Protein AF-0000000082069971 (afdb_homodimer)

Secondary structure (DSSP, 8-state):
-HHHHT---SS---------TTS---------TT-SPPPPTTS-----------TT--S---S-S-TT---SSTT-GGGTTSHHHHHHHHHHHHHHHHHHHHHHHHTTTS-TTS----S--GGGGEESSS-S-TT------TT-EEEEEEEEE-SS-EEEEEEEEE-/-HHHHT---SS---------TTS---------TT-SPPPPTTS-----------TT--S---S-S-TT---SSTT-GGGTTSHHHHHHHHHHHHHHHHHHHHHHHHTTTS-TTS----S--GGGGEESSS-S-TT------TT-EEEEEEEEE-SS-EEEEEEEEE-

InterPro domains:
  IPR038765 Papain-like cysteine peptidase superfamily [SSF54001] (2-156)
  IPR053033 Androglobin-like [PTHR46298] (1-153)

Structure (mmCIF, N/CA/C/O backbone):
data_AF-0000000082069971-mo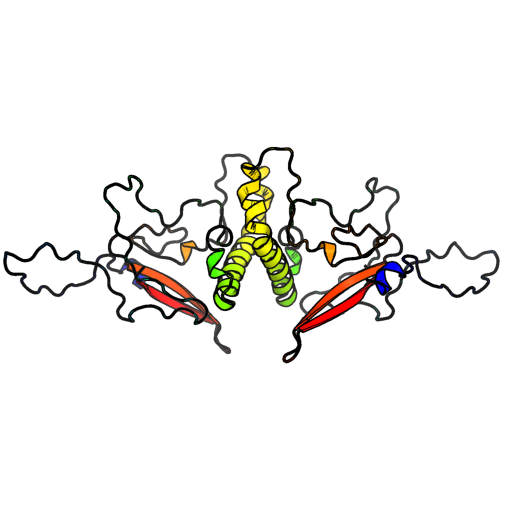del_v1
#
loop_
_entity.id
_entity.type
_entity.pdbx_description
1 polymer Androglobin
#
loop_
_atom_site.group_PDB
_atom_site.id
_atom_site.type_symbol
_atom_site.label_atom_id
_atom_site.label_alt_id
_atom_site.label_comp_id
_atom_site.label_asym_id
_atom_site.label_entity_id
_atom_site.label_seq_id
_atom_site.pdbx_PDB_ins_code
_atom_site.Cartn_x
_atom_site.Cartn_y
_atom_site.Cartn_z
_atom_site.occupancy
_atom_site.B_iso_or_equiv
_atom_site.auth_seq_id
_atom_site.auth_comp_id
_atom_site.auth_asym_id
_atom_site.auth_atom_id
_atom_site.pdbx_PDB_model_num
ATOM 1 N N . GLU A 1 1 ? 17.953 -21.297 -10.141 1 82.19 1 GLU A N 1
ATOM 2 C CA . GLU A 1 1 ? 17.766 -21.203 -11.586 1 82.19 1 GLU A CA 1
ATOM 3 C C . GLU A 1 1 ? 17.906 -22.562 -12.258 1 82.19 1 GLU A C 1
ATOM 5 O O . GLU A 1 1 ? 17.016 -23 -12.992 1 82.19 1 GLU A O 1
ATOM 10 N N . ALA A 1 2 ? 18.969 -23.281 -11.938 1 85.19 2 ALA A N 1
ATOM 11 C CA . ALA A 1 2 ? 19.188 -24.594 -12.562 1 85.19 2 ALA A CA 1
ATOM 12 C C . ALA A 1 2 ? 18.062 -25.547 -12.211 1 85.19 2 ALA A C 1
ATOM 14 O O . ALA A 1 2 ? 17.578 -26.312 -13.062 1 85.19 2 ALA A O 1
ATOM 15 N N . ASP A 1 3 ? 17.609 -25.5 -10.969 1 85.69 3 ASP A N 1
ATOM 16 C CA . ASP A 1 3 ? 16.547 -26.391 -10.516 1 85.69 3 ASP A CA 1
ATOM 17 C C . ASP A 1 3 ? 15.234 -26.094 -11.25 1 85.69 3 ASP A C 1
ATOM 19 O O . ASP A 1 3 ? 14.523 -27.031 -11.641 1 85.69 3 ASP A O 1
ATOM 23 N N . ILE A 1 4 ? 14.961 -24.844 -11.461 1 89.31 4 ILE A N 1
ATOM 24 C CA . ILE A 1 4 ? 13.734 -24.469 -12.148 1 89.31 4 ILE A CA 1
ATOM 25 C C . ILE A 1 4 ? 13.789 -24.922 -13.609 1 89.31 4 ILE A C 1
ATOM 27 O O . ILE A 1 4 ? 12.812 -25.453 -14.133 1 89.31 4 ILE A O 1
ATOM 31 N N . ASN A 1 5 ? 14.969 -24.719 -14.242 1 91.12 5 ASN A N 1
ATOM 32 C CA . ASN A 1 5 ? 15.109 -25.047 -15.656 1 91.12 5 ASN A CA 1
ATOM 33 C C . ASN A 1 5 ? 15.062 -26.547 -15.891 1 91.12 5 ASN A C 1
ATOM 35 O O . ASN A 1 5 ? 14.758 -27 -17 1 91.12 5 ASN A O 1
ATOM 39 N N . ALA A 1 6 ? 15.367 -27.281 -14.867 1 90.31 6 ALA A N 1
ATOM 40 C CA . ALA A 1 6 ? 15.344 -28.734 -14.961 1 90.31 6 ALA A CA 1
ATOM 41 C C . ALA A 1 6 ? 14.016 -29.297 -14.469 1 90.31 6 ALA A C 1
ATOM 43 O O . ALA A 1 6 ? 13.781 -30.516 -14.539 1 90.31 6 ALA A O 1
ATOM 44 N N . GLU A 1 7 ? 13.156 -28.469 -14.008 1 89.5 7 GLU A N 1
ATOM 45 C CA . GLU A 1 7 ? 11.898 -28.891 -13.391 1 89.5 7 GLU A CA 1
ATOM 46 C C . GLU A 1 7 ? 10.969 -29.531 -14.422 1 89.5 7 GLU A C 1
ATOM 48 O O . GLU A 1 7 ? 10.812 -29.016 -15.523 1 89.5 7 GLU A O 1
ATOM 53 N N . LYS A 1 8 ? 10.406 -30.703 -14.031 1 88.12 8 LYS A N 1
ATOM 54 C CA . LYS A 1 8 ? 9.336 -31.312 -14.812 1 88.12 8 LYS A CA 1
ATOM 55 C C . LYS A 1 8 ? 7.969 -30.797 -14.383 1 88.12 8 LYS A C 1
ATOM 57 O O . LYS A 1 8 ? 7.555 -30.984 -13.242 1 88.12 8 LYS A O 1
ATOM 62 N N . TRP A 1 9 ? 7.281 -30.109 -15.281 1 90.31 9 TRP A N 1
ATOM 63 C CA . TRP A 1 9 ? 6.094 -29.328 -14.938 1 90.31 9 TRP A CA 1
ATOM 64 C C . TRP A 1 9 ? 4.84 -30.188 -15 1 90.31 9 TRP A C 1
ATOM 66 O O . TRP A 1 9 ? 3.748 -29.734 -14.641 1 90.31 9 TRP A O 1
ATOM 76 N N . ASP A 1 10 ? 5 -31.375 -15.453 1 82.81 10 ASP A N 1
ATOM 77 C CA . ASP A 1 10 ? 3.881 -32.312 -15.5 1 82.81 10 ASP A CA 1
ATOM 78 C C . ASP A 1 10 ? 3.604 -32.906 -14.125 1 82.81 10 ASP A C 1
ATOM 80 O O . ASP A 1 10 ? 4.105 -32.406 -13.109 1 82.81 10 ASP A O 1
ATOM 84 N N . ALA A 1 11 ? 2.633 -33.812 -13.945 1 70.56 11 ALA A N 1
ATOM 85 C CA . ALA A 1 11 ? 2.217 -34.406 -12.68 1 70.56 11 ALA A CA 1
ATOM 86 C C . ALA A 1 11 ? 3.363 -35.188 -12.039 1 70.56 11 ALA A C 1
ATOM 88 O O . ALA A 1 11 ? 3.328 -35.469 -10.836 1 70.56 11 ALA A O 1
ATOM 89 N N . GLY A 1 12 ? 4.617 -35.062 -12.469 1 59.62 12 GLY A N 1
ATOM 90 C CA . GLY A 1 12 ? 5.703 -35.875 -11.938 1 59.62 12 GLY A CA 1
ATOM 91 C C . GLY A 1 12 ? 5.59 -37.312 -12.32 1 59.62 12 GLY A C 1
ATOM 92 O O . GLY A 1 12 ? 4.672 -37.719 -13.047 1 59.62 12 GLY A O 1
ATOM 93 N N . LYS A 1 13 ? 6.68 -38.156 -12.094 1 54.62 13 LYS A N 1
ATOM 94 C CA . LYS A 1 13 ? 6.828 -39.562 -12.422 1 54.62 13 LYS A CA 1
ATOM 95 C C . LYS A 1 13 ? 5.684 -40.375 -11.836 1 54.62 13 LYS A C 1
ATOM 97 O O . LYS A 1 13 ? 5.559 -40.5 -10.609 1 54.62 13 LYS A O 1
ATOM 102 N N . VAL A 1 14 ? 4.484 -40.25 -12.289 1 49.59 14 VAL A N 1
ATOM 103 C CA . VAL A 1 14 ? 3.697 -41.406 -11.891 1 49.59 14 VAL A CA 1
ATOM 104 C C . VAL A 1 14 ? 4.492 -42.688 -12.164 1 49.59 14 VAL A C 1
ATOM 106 O O . VAL A 1 14 ? 5.121 -42.812 -13.211 1 49.59 14 VAL A O 1
ATOM 109 N N . GLY A 1 15 ? 5.109 -43.188 -11.273 1 45.34 15 GLY A N 1
ATOM 110 C CA . GLY A 1 15 ? 5.695 -44.5 -11.523 1 45.34 15 GLY A CA 1
ATOM 111 C C . GLY A 1 15 ? 5 -45.281 -12.641 1 45.34 15 GLY A C 1
ATOM 112 O O . GLY A 1 15 ? 3.811 -45.062 -12.891 1 45.34 15 GLY A O 1
ATOM 113 N N . LYS A 1 16 ? 5.656 -45.719 -13.719 1 45.38 16 LYS A N 1
ATOM 114 C CA . LYS A 1 16 ? 5.277 -46.688 -14.742 1 45.38 16 LYS A CA 1
ATOM 115 C C . LYS A 1 16 ? 4.281 -47.688 -14.203 1 45.38 16 LYS A C 1
ATOM 117 O O . LYS A 1 16 ? 4.641 -48.844 -13.938 1 45.38 16 LYS A O 1
ATOM 122 N N . GLU A 1 17 ? 3.641 -47.594 -13.055 1 45.16 17 GLU A N 1
ATOM 123 C CA . GLU A 1 17 ? 2.83 -48.812 -12.992 1 45.16 17 GLU A CA 1
ATOM 124 C C . GLU A 1 17 ? 1.987 -48.969 -14.25 1 45.16 17 GLU A C 1
ATOM 126 O O . GLU A 1 17 ? 1.447 -48 -14.781 1 45.16 17 GLU A O 1
ATOM 131 N N . LYS A 1 18 ? 2.277 -50.031 -15.109 1 43.38 18 LYS A N 1
ATOM 132 C CA . LYS A 1 18 ? 1.546 -50.75 -16.156 1 43.38 18 LYS A CA 1
ATOM 133 C C . LYS A 1 18 ? 0.039 -50.656 -15.93 1 43.38 18 LYS A C 1
ATOM 135 O O . LYS A 1 18 ? -0.497 -51.25 -15.008 1 43.38 18 LYS A O 1
ATOM 140 N N . ASP A 1 19 ? -0.569 -49.594 -15.945 1 43.19 19 ASP A N 1
ATOM 141 C CA . ASP A 1 19 ? -2.027 -49.594 -16.031 1 43.19 19 ASP A CA 1
ATOM 142 C C . ASP A 1 19 ? -2.521 -50.625 -17.031 1 43.19 19 ASP A C 1
ATOM 144 O O . ASP A 1 19 ? -2.078 -50.656 -18.172 1 43.19 19 ASP A O 1
ATOM 148 N N . LYS A 1 20 ? -2.977 -51.75 -16.547 1 46.22 20 LYS A N 1
ATOM 149 C CA . LYS A 1 20 ? -3.951 -52.562 -17.266 1 46.22 20 LYS A CA 1
ATOM 150 C C . LYS A 1 20 ? -4.93 -51.688 -18.047 1 46.22 20 LYS A C 1
ATOM 152 O O . LYS A 1 20 ? -5.137 -50.531 -17.703 1 46.22 20 LYS A O 1
ATOM 157 N N . ALA A 1 21 ? -5.617 -52.156 -19.031 1 48.78 21 ALA A N 1
ATOM 158 C CA . ALA A 1 21 ? -6.562 -51.75 -20.062 1 48.78 21 ALA A CA 1
ATOM 159 C C . ALA A 1 21 ? -7.539 -50.719 -19.516 1 48.78 21 ALA A C 1
ATOM 161 O O . ALA A 1 21 ? -7.871 -49.75 -20.219 1 48.78 21 ALA A O 1
ATOM 162 N N . GLY A 1 22 ? -8.477 -51.031 -18.547 1 46.03 22 GLY A N 1
ATOM 163 C CA . GLY A 1 22 ? -9.828 -50.531 -18.375 1 46.03 22 GLY A CA 1
ATOM 164 C C . GLY A 1 22 ? -9.883 -49.219 -17.609 1 46.03 22 GLY A C 1
ATOM 165 O O . GLY A 1 22 ? -10.969 -48.781 -17.203 1 46.03 22 GLY A O 1
ATOM 166 N N . LYS A 1 23 ? -8.867 -48.875 -16.781 1 50.25 23 LYS A N 1
ATOM 167 C CA . LYS A 1 23 ? -9.172 -47.781 -15.852 1 50.25 23 LYS A CA 1
ATOM 168 C C . LYS A 1 23 ? -9.156 -46.438 -16.562 1 50.25 23 LYS A C 1
ATOM 170 O O . LYS A 1 23 ? -8.445 -46.281 -17.562 1 50.25 23 LYS A O 1
ATOM 175 N N . SER A 1 24 ? -10.25 -45.625 -16.375 1 51.66 24 SER A N 1
ATOM 176 C CA . SER A 1 24 ? -10.516 -44.281 -16.812 1 51.66 24 SER A CA 1
ATOM 177 C C . SER A 1 24 ? -9.273 -43.406 -16.734 1 51.66 24 SER A C 1
ATOM 179 O O . SER A 1 24 ? -8.422 -43.625 -15.852 1 51.66 24 SER A O 1
ATOM 181 N N . PRO A 1 25 ? -8.812 -42.781 -17.844 1 51.91 25 PRO A N 1
ATOM 182 C CA . PRO A 1 25 ? -7.652 -41.906 -17.844 1 51.91 25 PRO A CA 1
ATOM 183 C C . PRO A 1 25 ? -7.5 -41.125 -16.547 1 51.91 25 PRO A C 1
ATOM 185 O O . PRO A 1 25 ? -8.414 -40.406 -16.125 1 51.91 25 PRO A O 1
ATOM 188 N N . VAL A 1 26 ? -7.051 -41.656 -15.422 1 55 26 VAL A N 1
ATOM 189 C CA . VAL A 1 26 ? -6.793 -40.969 -14.164 1 55 26 VAL A CA 1
ATOM 190 C C . VAL A 1 26 ? -6.086 -39.625 -14.438 1 55 26 VAL A C 1
ATOM 192 O O . VAL A 1 26 ? -5.105 -39.594 -15.18 1 55 26 VAL A O 1
ATOM 195 N N . LEU A 1 27 ? -6.793 -38.5 -14.438 1 60.03 27 LEU A N 1
ATOM 196 C CA . LEU A 1 27 ? -6.238 -37.156 -14.562 1 60.03 27 LEU A CA 1
ATOM 197 C C . LEU A 1 27 ? -4.961 -37 -13.742 1 60.03 27 LEU A C 1
ATOM 199 O O . LEU A 1 27 ? -4.973 -37.219 -12.523 1 60.03 27 LEU A O 1
ATOM 203 N N . HIS A 1 28 ? -3.789 -37.125 -14.352 1 76.5 28 HIS A N 1
ATOM 204 C CA . HIS A 1 28 ? -2.473 -37 -13.734 1 76.5 28 HIS A CA 1
ATOM 205 C C . HIS A 1 28 ? -2.188 -35.562 -13.328 1 76.5 28 HIS A C 1
ATOM 207 O O . HIS A 1 28 ? -2.104 -34.688 -14.188 1 76.5 28 HIS A O 1
ATOM 213 N N . VAL A 1 29 ? -2.416 -35.25 -12.031 1 82.25 29 VAL A N 1
ATOM 214 C CA . VAL A 1 29 ? -2.18 -33.906 -11.539 1 82.25 29 VAL A CA 1
ATOM 215 C C . VAL A 1 29 ? -1.057 -33.938 -10.508 1 82.25 29 VAL A C 1
ATOM 217 O O . VAL A 1 29 ? -0.747 -34.969 -9.938 1 82.25 29 VAL A O 1
ATOM 220 N N . PHE A 1 30 ? -0.486 -32.812 -10.406 1 87.44 30 PHE A N 1
ATOM 221 C CA . PHE A 1 30 ? 0.562 -32.656 -9.406 1 87.44 30 PHE A CA 1
ATOM 222 C C . PHE A 1 30 ? -0.032 -32.594 -8 1 87.44 30 PHE A C 1
ATOM 224 O O . PHE A 1 30 ? -1.021 -31.891 -7.773 1 87.44 30 PHE A O 1
ATOM 231 N N . GLU A 1 31 ? 0.511 -33.406 -7.121 1 82.62 31 GLU A N 1
ATOM 232 C CA . GLU A 1 31 ? 0.171 -33.344 -5.703 1 82.62 31 GLU A CA 1
ATOM 233 C C . GLU A 1 31 ? 1.364 -32.906 -4.867 1 82.62 31 GLU A C 1
ATOM 235 O O . GLU A 1 31 ? 2.449 -33.469 -4.957 1 82.62 31 GLU A O 1
ATOM 240 N N . ASP A 1 32 ? 1.112 -31.844 -4.098 1 81.31 32 ASP A N 1
ATOM 241 C CA . ASP A 1 32 ? 2.182 -31.359 -3.225 1 81.31 32 ASP A CA 1
ATOM 242 C C . ASP A 1 32 ? 2.566 -32.438 -2.201 1 81.31 32 ASP A C 1
ATOM 244 O O . ASP A 1 32 ? 1.722 -32.906 -1.431 1 81.31 32 ASP A O 1
ATOM 248 N N . PRO A 1 33 ? 3.791 -32.812 -2.191 1 81.56 33 PRO A N 1
ATOM 249 C CA . PRO A 1 33 ? 4.223 -33.844 -1.251 1 81.56 33 PRO A CA 1
ATOM 250 C C . PRO A 1 33 ? 4.039 -33.438 0.208 1 81.56 33 PRO A C 1
ATOM 252 O O . PRO A 1 33 ? 3.885 -34.281 1.082 1 81.56 33 PRO A O 1
ATOM 255 N N . GLU A 1 34 ? 4.082 -32.125 0.492 1 81.31 34 GLU A N 1
ATOM 256 C CA . GLU A 1 34 ? 3.953 -31.641 1.861 1 81.31 34 GLU A CA 1
ATOM 257 C C . GLU A 1 34 ? 2.488 -31.5 2.266 1 81.31 34 GLU A C 1
ATOM 259 O O . GLU A 1 34 ? 2.18 -31.234 3.43 1 81.31 34 GLU A O 1
ATOM 264 N N . GLY A 1 35 ? 1.694 -31.859 1.387 1 79.62 35 GLY A N 1
ATOM 265 C CA . GLY A 1 35 ? 0.272 -31.781 1.684 1 79.62 35 GLY A CA 1
ATOM 266 C C . GLY A 1 35 ? -0.302 -30.391 1.505 1 79.62 35 GLY A C 1
ATOM 267 O O . GLY A 1 35 ? 0.286 -29.562 0.814 1 79.62 35 GLY A O 1
ATOM 268 N N . LYS A 1 36 ? -1.44 -30.172 2.094 1 77.69 36 LYS A N 1
ATOM 269 C CA . LYS A 1 36 ? -2.143 -28.906 1.975 1 77.69 36 LYS A CA 1
ATOM 270 C C . LYS A 1 36 ? -1.507 -27.828 2.863 1 77.69 36 LYS A C 1
ATOM 272 O O . LYS A 1 36 ? -1.018 -28.141 3.953 1 77.69 36 LYS A O 1
ATOM 277 N N . ILE A 1 37 ? -1.352 -26.688 2.32 1 77.25 37 ILE A N 1
ATOM 278 C CA . ILE A 1 37 ? -0.812 -25.562 3.076 1 77.25 37 ILE A CA 1
ATOM 279 C C . ILE A 1 37 ? -1.752 -25.203 4.227 1 77.25 37 ILE A C 1
ATOM 281 O O . ILE A 1 37 ? -2.975 -25.219 4.062 1 77.25 37 ILE A O 1
ATOM 285 N N . GLU A 1 38 ? -1.12 -25.031 5.375 1 82.31 38 GLU A N 1
ATOM 286 C CA . GLU A 1 38 ? -1.9 -24.594 6.527 1 82.31 38 GLU A CA 1
ATOM 287 C C . GLU A 1 38 ? -2.229 -23.109 6.438 1 82.31 38 GLU A C 1
ATOM 289 O O . GLU A 1 38 ? -1.345 -22.281 6.191 1 82.31 38 GLU A O 1
ATOM 294 N N . LEU A 1 39 ? -3.529 -22.812 6.5 1 86.25 39 LEU A N 1
ATOM 295 C CA . LEU A 1 39 ? -3.979 -21.422 6.48 1 86.25 39 LEU A CA 1
ATOM 296 C C . LEU A 1 39 ? -4.043 -20.844 7.895 1 86.25 39 LEU A C 1
ATOM 298 O O . LEU A 1 39 ? -4.145 -21.609 8.867 1 86.25 39 LEU A O 1
ATOM 302 N N . PRO A 1 40 ? -3.887 -19.547 7.945 1 88.19 40 PRO A N 1
ATOM 303 C CA . PRO A 1 40 ? -4.078 -18.953 9.266 1 88.19 40 PRO A CA 1
ATOM 304 C C . PRO A 1 40 ? -5.426 -19.328 9.891 1 88.19 40 PRO A C 1
ATOM 306 O O . PRO A 1 40 ? -6.414 -19.5 9.172 1 88.19 40 PRO A O 1
ATOM 309 N N . PRO A 1 41 ? -5.371 -19.469 11.234 1 88.56 41 PRO A N 1
ATOM 310 C CA . PRO A 1 41 ? -6.602 -19.875 11.922 1 88.56 41 PRO A CA 1
ATOM 311 C C . PRO A 1 41 ? -7.777 -18.953 11.609 1 88.56 41 PRO A C 1
ATOM 313 O O . PRO A 1 41 ? -8.938 -19.375 11.68 1 88.56 41 PRO A O 1
ATOM 316 N N . SER A 1 42 ? -7.57 -17.781 11.305 1 89.56 42 SER A N 1
ATOM 317 C CA . SER A 1 42 ? -8.617 -16.797 11.031 1 89.56 42 SER A CA 1
ATOM 318 C C . SER A 1 42 ? -9.297 -17.078 9.688 1 89.56 42 SER A C 1
ATOM 320 O O . SER A 1 42 ? -10.352 -16.516 9.391 1 89.56 42 SER A O 1
ATOM 322 N N . LEU A 1 43 ? -8.68 -17.969 9 1 90.75 43 LEU A N 1
ATOM 323 C CA . LEU A 1 43 ? -9.242 -18.312 7.699 1 90.75 43 LEU A CA 1
ATOM 324 C C . LEU A 1 43 ? -9.805 -19.719 7.707 1 90.75 43 LEU A C 1
ATOM 326 O O . LEU A 1 43 ? -9.055 -20.703 7.812 1 90.75 43 LEU A O 1
ATOM 330 N N . LYS A 1 44 ? -11.102 -19.828 7.648 1 88.62 44 LYS A N 1
ATOM 331 C CA . LYS A 1 44 ? -11.766 -21.125 7.652 1 88.62 44 LYS A CA 1
ATOM 332 C C . LYS A 1 44 ? -11.969 -21.641 6.23 1 88.62 44 LYS A C 1
ATOM 334 O O . LYS A 1 44 ? -12.57 -20.953 5.398 1 88.62 44 LYS A O 1
ATOM 339 N N . VAL A 1 45 ? -11.484 -22.797 6.035 1 86.75 45 VAL A N 1
ATOM 340 C CA . VAL A 1 45 ? -11.594 -23.406 4.715 1 86.75 45 VAL A CA 1
ATOM 341 C C . VAL A 1 45 ? -12.977 -24.031 4.543 1 86.75 45 VAL A C 1
ATOM 343 O O . VAL A 1 45 ? -13.406 -24.844 5.371 1 86.75 45 VAL A O 1
ATOM 346 N N . ASN A 1 46 ? -13.711 -23.5 3.562 1 88.5 46 ASN A N 1
ATOM 347 C CA . ASN A 1 46 ? -14.984 -24.125 3.225 1 88.5 46 ASN A CA 1
ATOM 348 C C . ASN A 1 46 ? -14.773 -25.438 2.471 1 88.5 46 ASN A C 1
ATOM 350 O O . ASN A 1 46 ? -15.336 -26.469 2.844 1 88.5 46 ASN A O 1
ATOM 354 N N . SER A 1 47 ? -13.938 -25.375 1.426 1 87.62 47 SER A N 1
ATOM 355 C CA . SER A 1 47 ? -13.633 -26.562 0.627 1 87.62 47 SER A CA 1
ATOM 356 C C . SER A 1 47 ? -12.312 -26.391 -0.127 1 87.62 47 SER A C 1
ATOM 358 O O . SER A 1 47 ? -11.867 -25.25 -0.358 1 87.62 47 SER A O 1
ATOM 360 N N . TRP A 1 48 ? -11.75 -27.484 -0.323 1 84 48 TRP A N 1
ATOM 361 C CA . TRP A 1 48 ? -10.586 -27.531 -1.202 1 84 48 TRP A CA 1
ATOM 362 C C . TRP A 1 48 ? -10.961 -28.078 -2.574 1 84 48 TRP A C 1
ATOM 364 O O . TRP A 1 48 ? -11.508 -29.188 -2.682 1 84 48 TRP A O 1
ATOM 374 N N . LYS A 1 49 ? -10.883 -27.203 -3.535 1 81.94 49 LYS A N 1
ATOM 375 C CA . LYS A 1 49 ? -11.227 -27.625 -4.895 1 81.94 49 LYS A CA 1
ATOM 376 C C . LYS A 1 49 ? -10.109 -27.266 -5.871 1 81.94 49 LYS A C 1
ATOM 378 O O . LYS A 1 49 ? -9.562 -26.172 -5.828 1 81.94 49 LYS A O 1
ATOM 383 N N . ARG A 1 50 ? -9.672 -28.266 -6.598 1 80.56 50 ARG A N 1
ATOM 384 C CA . ARG A 1 50 ? -8.695 -28.016 -7.66 1 80.56 50 ARG A CA 1
ATOM 385 C C . ARG A 1 50 ? -9.344 -27.281 -8.836 1 80.56 50 ARG A C 1
ATOM 387 O O . ARG A 1 50 ? -10.477 -27.594 -9.211 1 80.56 50 ARG A O 1
ATOM 394 N N . PHE A 1 51 ? -8.531 -26.281 -9.211 1 75.62 51 PHE A N 1
ATOM 395 C CA . PHE A 1 51 ? -9.039 -25.578 -10.383 1 75.62 51 PHE A CA 1
ATOM 396 C C . PHE A 1 51 ? -9.102 -26.5 -11.586 1 75.62 51 PHE A C 1
ATOM 398 O O . PHE A 1 51 ? -8.125 -27.188 -11.906 1 75.62 51 PHE A O 1
ATOM 405 N N . GLN A 1 52 ? -10.305 -26.844 -12.109 1 68.06 52 GLN A N 1
ATOM 406 C CA . GLN A 1 52 ? -10.484 -27.594 -13.336 1 68.06 52 GLN A CA 1
ATOM 407 C C . GLN A 1 52 ? -11.102 -26.734 -14.43 1 68.06 52 GLN A C 1
ATOM 409 O O . GLN A 1 52 ? -12.07 -26.016 -14.188 1 68.06 52 GLN A O 1
ATOM 414 N N . LEU A 1 53 ? -10.227 -26.547 -15.438 1 62.09 53 LEU A N 1
ATOM 415 C CA . LEU A 1 53 ? -10.758 -25.812 -16.578 1 62.09 53 LEU A CA 1
ATOM 416 C C . LEU A 1 53 ? -12.031 -26.469 -17.109 1 62.09 53 LEU A C 1
ATOM 418 O O . LEU A 1 53 ? -12.031 -27.656 -17.406 1 62.09 53 LEU A O 1
ATOM 422 N N . LYS A 1 54 ? -13.102 -25.891 -16.656 1 58.38 54 LYS A N 1
ATOM 423 C CA . LYS A 1 54 ? -14.305 -26.406 -17.312 1 58.38 54 LYS A CA 1
ATOM 424 C C . LYS A 1 54 ? -14.352 -26.016 -18.781 1 58.38 54 LYS A C 1
ATOM 426 O O . LYS A 1 54 ? -13.883 -24.938 -19.156 1 58.38 54 LYS A O 1
ATOM 431 N N . PRO A 1 55 ? -14.578 -27.031 -19.547 1 57.78 55 PRO A N 1
ATOM 432 C CA . PRO A 1 55 ? -14.664 -26.812 -20.984 1 57.78 55 PRO A CA 1
ATOM 433 C C . PRO A 1 55 ? -15.328 -25.484 -21.344 1 57.78 55 PRO A C 1
ATOM 435 O O . PRO A 1 55 ? -14.977 -24.859 -22.344 1 57.78 55 PRO A O 1
ATOM 438 N N . LEU A 1 56 ? -16.312 -25.188 -20.641 1 52.59 56 LEU A N 1
ATOM 439 C CA . LEU A 1 56 ? -17.094 -24.062 -21.125 1 52.59 56 LEU A CA 1
ATOM 440 C C . LEU A 1 56 ? -16.375 -22.75 -20.844 1 52.59 56 LEU A C 1
ATOM 442 O O . LEU A 1 56 ? -16.797 -21.688 -21.328 1 52.59 56 LEU A O 1
ATOM 446 N N . LEU A 1 57 ? -15.531 -22.75 -19.953 1 57.06 57 LEU A N 1
ATOM 447 C CA . LEU A 1 57 ? -14.906 -21.453 -19.672 1 57.06 57 LEU A CA 1
ATOM 448 C C . LEU A 1 57 ? -13.852 -21.125 -20.734 1 57.06 57 LEU A C 1
ATOM 450 O O . LEU A 1 57 ? -12.898 -21.891 -20.922 1 57.06 57 LEU A O 1
ATOM 454 N N . PHE A 1 58 ? -14.359 -20.562 -21.781 1 62.97 58 PHE A N 1
ATOM 455 C CA . PHE A 1 58 ? -13.719 -20.156 -23.031 1 62.97 58 PHE A CA 1
ATOM 456 C C . PHE A 1 58 ? -12.367 -19.5 -22.75 1 62.97 58 PHE A C 1
ATOM 458 O O . PHE A 1 58 ? -11.445 -19.609 -23.562 1 62.97 58 PHE A O 1
ATOM 465 N N . GLN A 1 59 ? -12.117 -18.875 -21.688 1 71.12 59 GLN A N 1
ATOM 466 C CA . GLN A 1 59 ? -10.812 -18.234 -21.625 1 71.12 59 GLN A CA 1
ATOM 467 C C . GLN A 1 59 ? -9.852 -19 -20.734 1 71.12 59 GLN A C 1
ATOM 469 O O . GLN A 1 59 ? -10.234 -19.453 -19.641 1 71.12 59 GLN A O 1
ATOM 474 N N . VAL A 1 60 ? -8.727 -19.375 -21.328 1 77.31 60 VAL A N 1
ATOM 475 C CA . VAL A 1 60 ? -7.656 -20.031 -20.578 1 77.31 60 VAL A CA 1
ATOM 476 C C . VAL A 1 60 ? -7.18 -19.125 -19.453 1 77.31 60 VAL A C 1
ATOM 478 O O . VAL A 1 60 ? -6.914 -17.953 -19.656 1 77.31 60 VAL A O 1
ATOM 481 N N . PRO A 1 61 ? -7.184 -19.641 -18.266 1 86.94 61 PRO A N 1
ATOM 482 C CA . PRO A 1 61 ? -6.695 -18.828 -17.141 1 86.94 61 PRO A CA 1
ATOM 483 C C . PRO A 1 61 ? -5.25 -18.375 -17.344 1 86.94 61 PRO A C 1
ATOM 485 O O . PRO A 1 61 ? -4.469 -19.047 -18.016 1 86.94 61 PRO A O 1
ATOM 488 N N . VAL A 1 62 ? -5.004 -17.172 -16.906 1 89.88 62 VAL A N 1
ATOM 489 C CA . VAL A 1 62 ? -3.648 -16.641 -16.953 1 89.88 62 VAL A CA 1
ATOM 490 C C . VAL A 1 62 ? -3.164 -16.344 -15.531 1 89.88 62 VAL A C 1
ATOM 492 O O . VAL A 1 62 ? -3.969 -16.078 -14.633 1 89.88 62 VAL A O 1
ATOM 495 N N . VAL A 1 63 ? -1.864 -16.438 -15.352 1 91.94 63 VAL A N 1
ATOM 496 C CA . VAL A 1 63 ? -1.275 -16.125 -14.055 1 91.94 63 VAL A CA 1
ATOM 497 C C . VAL A 1 63 ? -1.188 -14.617 -13.883 1 91.94 63 VAL A C 1
ATOM 499 O O . VAL A 1 63 ? -1.479 -14.094 -12.805 1 91.94 63 VAL A O 1
ATOM 502 N N . VAL A 1 64 ? -0.832 -13.953 -14.953 1 93.25 64 VAL A N 1
ATOM 503 C CA . VAL A 1 64 ? -0.735 -12.492 -14.961 1 93.25 64 VAL A CA 1
ATOM 504 C C . VAL A 1 64 ? -1.685 -11.922 -16.016 1 93.25 64 VAL A C 1
ATOM 506 O O . VAL A 1 64 ? -1.517 -12.164 -17.203 1 93.25 64 VAL A O 1
ATOM 509 N N . LYS A 1 65 ? -2.646 -11.25 -15.539 1 90.75 65 LYS A N 1
ATOM 510 C CA . LYS A 1 65 ? -3.613 -10.648 -16.453 1 90.75 65 LYS A CA 1
ATOM 511 C C . LYS A 1 65 ? -3.148 -9.266 -16.922 1 90.75 65 LYS A C 1
ATOM 513 O O . LYS A 1 65 ? -3.188 -8.961 -18.109 1 90.75 65 LYS A O 1
ATOM 518 N N . ASN A 1 66 ? -2.766 -8.383 -16.062 1 91.12 66 ASN A N 1
ATOM 519 C CA . ASN A 1 66 ? -2.266 -7.043 -16.344 1 91.12 66 ASN A CA 1
ATOM 520 C C . ASN A 1 66 ? -0.788 -6.906 -16 1 91.12 66 ASN A C 1
ATOM 522 O O . ASN A 1 66 ? -0.418 -6.953 -14.82 1 91.12 66 ASN A O 1
ATOM 526 N N . GLU A 1 67 ? 0.023 -6.719 -16.969 1 91.19 67 GLU A N 1
ATOM 527 C CA . GLU A 1 67 ? 1.466 -6.668 -16.75 1 91.19 67 GLU A CA 1
ATOM 528 C C . GLU A 1 67 ? 1.908 -5.273 -16.312 1 91.19 67 GLU A C 1
ATOM 530 O O . GLU A 1 67 ? 3.041 -5.09 -15.859 1 91.19 67 GLU A O 1
ATOM 535 N N . ASN A 1 68 ? 0.998 -4.297 -16.344 1 89.25 68 ASN A N 1
ATOM 536 C CA . ASN A 1 68 ? 1.381 -2.912 -16.078 1 89.25 68 ASN A CA 1
ATOM 537 C C . ASN A 1 68 ? 0.819 -2.418 -14.758 1 89.25 68 ASN A C 1
ATOM 539 O O . ASN A 1 68 ? 0.901 -1.228 -14.445 1 89.25 68 ASN A O 1
ATOM 543 N N . TRP A 1 69 ? 0.212 -3.275 -14.125 1 89.25 69 TRP A N 1
ATOM 544 C CA . TRP A 1 69 ? -0.429 -2.893 -12.867 1 89.25 69 TRP A CA 1
ATOM 545 C C . TRP A 1 69 ? -0.495 -4.074 -11.906 1 89.25 69 TRP A C 1
ATOM 547 O O . TRP A 1 69 ? -0.449 -5.234 -12.336 1 89.25 69 TRP A O 1
ATOM 557 N N . PHE A 1 70 ? -0.549 -3.734 -10.703 1 92.81 70 PHE A N 1
ATOM 558 C CA . PHE A 1 70 ? -0.614 -4.781 -9.695 1 92.81 70 PHE A CA 1
ATOM 559 C C . PHE A 1 70 ? -1.389 -4.305 -8.469 1 92.81 70 PHE A C 1
ATOM 561 O O . PHE A 1 70 ? -1.113 -3.227 -7.938 1 92.81 70 PHE A O 1
ATOM 568 N N . ASP A 1 71 ? -2.404 -5.055 -8.141 1 92.38 71 ASP A N 1
ATOM 569 C CA . ASP A 1 71 ? -3.24 -4.75 -6.984 1 92.38 71 ASP A CA 1
ATOM 570 C C . ASP A 1 71 ? -3.785 -6.027 -6.352 1 92.38 71 ASP A C 1
ATOM 572 O O . ASP A 1 71 ? -4.551 -6.762 -6.977 1 92.38 71 ASP A O 1
ATOM 576 N N . LEU A 1 72 ? -3.439 -6.332 -5.09 1 94.94 72 LEU A N 1
ATOM 577 C CA . LEU A 1 72 ? -3.934 -7.52 -4.406 1 94.94 72 LEU A CA 1
ATOM 578 C C . LEU A 1 72 ? -5.074 -7.168 -3.457 1 94.94 72 LEU A C 1
ATOM 580 O O . LEU A 1 72 ? -5.738 -8.055 -2.92 1 94.94 72 LEU A O 1
ATOM 584 N N . PHE A 1 73 ? -5.344 -5.875 -3.262 1 94.12 73 PHE A N 1
ATOM 585 C CA . PHE A 1 73 ? -6.363 -5.477 -2.299 1 94.12 73 PHE A CA 1
ATOM 586 C C . PHE A 1 73 ? -7.762 -5.703 -2.867 1 94.12 73 PHE A C 1
ATOM 588 O O . PHE A 1 73 ? -8.625 -6.266 -2.193 1 94.12 73 PHE A O 1
ATOM 595 N N . SER A 1 74 ? -8.039 -5.309 -4.051 1 90.94 74 SER A N 1
ATOM 596 C CA . SER A 1 74 ? -9.367 -5.246 -4.645 1 90.94 74 SER A CA 1
ATOM 597 C C . SER A 1 74 ? -10 -6.633 -4.727 1 90.94 74 SER A C 1
ATOM 599 O O . SER A 1 74 ? -11.188 -6.801 -4.434 1 90.94 74 SER A O 1
ATOM 601 N N . ALA A 1 75 ? -9.242 -7.668 -5.062 1 90.25 75 ALA A N 1
ATOM 602 C CA . ALA A 1 75 ? -9.828 -8.992 -5.297 1 90.25 75 ALA A CA 1
ATOM 603 C C . ALA A 1 75 ? -9.711 -9.867 -4.051 1 90.25 75 ALA A C 1
ATOM 605 O O . ALA A 1 75 ? -10.156 -11.016 -4.051 1 90.25 75 ALA A O 1
ATOM 606 N N . ASN A 1 76 ? -9.117 -9.289 -2.924 1 93.56 76 ASN A N 1
ATOM 607 C CA . ASN A 1 76 ? -8.828 -10.141 -1.775 1 93.56 76 ASN A CA 1
ATOM 608 C C . ASN A 1 76 ? -9.359 -9.531 -0.479 1 93.56 76 ASN A C 1
ATOM 610 O O . ASN A 1 76 ? -8.766 -9.719 0.584 1 93.56 76 ASN A O 1
ATOM 614 N N . GLU A 1 77 ? -10.453 -8.812 -0.6 1 92 77 GLU A N 1
ATOM 615 C CA . GLU A 1 77 ? -11.062 -8.18 0.568 1 92 77 GLU A CA 1
ATOM 616 C C . GLU A 1 77 ? -11.391 -9.211 1.645 1 92 77 GLU A C 1
ATOM 618 O O . GLU A 1 77 ? -11.219 -8.953 2.836 1 92 77 GLU A O 1
ATOM 623 N N . HIS A 1 78 ? -11.812 -10.438 1.279 1 91.06 78 HIS A N 1
ATOM 624 C CA . HIS A 1 78 ? -12.234 -11.484 2.199 1 91.06 78 HIS A CA 1
ATOM 625 C C . HIS A 1 78 ? -11.062 -11.992 3.029 1 91.06 78 HIS A C 1
ATOM 627 O O . HIS A 1 78 ? -11.266 -12.633 4.066 1 91.06 78 HIS A O 1
ATOM 633 N N . LEU A 1 79 ? -9.805 -11.719 2.596 1 94 79 LEU A N 1
ATOM 634 C CA . LEU A 1 79 ? -8.625 -12.195 3.299 1 94 79 LEU A CA 1
ATOM 635 C C . LEU A 1 79 ? -8.133 -11.164 4.309 1 94 79 LEU A C 1
ATOM 637 O O . LEU A 1 79 ? -7.332 -11.484 5.188 1 94 79 LEU A O 1
ATOM 641 N N . LEU A 1 80 ? -8.617 -9.953 4.207 1 92.75 80 LEU A N 1
ATOM 642 C CA . LEU A 1 80 ? -8.008 -8.828 4.918 1 92.75 80 LEU A CA 1
ATOM 643 C C . LEU A 1 80 ? -8.367 -8.867 6.398 1 92.75 80 LEU A C 1
ATOM 645 O O . LEU A 1 80 ? -7.754 -8.164 7.211 1 92.75 80 LEU A O 1
ATOM 649 N N . GLY A 1 81 ? -9.328 -9.75 6.707 1 91.69 81 GLY A N 1
ATOM 650 C CA . GLY A 1 81 ? -9.617 -9.977 8.109 1 91.69 81 GLY A CA 1
ATOM 651 C C . GLY A 1 81 ? -8.5 -10.711 8.836 1 91.69 81 GLY A C 1
ATOM 652 O O . GLY A 1 81 ? -8.398 -10.625 10.062 1 91.69 81 GLY A O 1
ATOM 653 N N . SER A 1 82 ? -7.711 -11.508 8.156 1 91.81 82 SER A N 1
ATOM 654 C CA . SER A 1 82 ? -6.535 -12.18 8.695 1 91.81 82 SER A CA 1
ATOM 655 C C . SER A 1 82 ? -5.348 -11.227 8.781 1 91.81 82 SER A C 1
ATOM 657 O O . SER A 1 82 ? -4.887 -10.703 7.766 1 91.81 82 SER A O 1
ATOM 659 N N . GLU A 1 83 ? -4.859 -11.094 10.031 1 89.81 83 GLU A N 1
ATOM 660 C CA . GLU A 1 83 ? -3.717 -10.211 10.227 1 89.81 83 GLU A CA 1
ATOM 661 C C . GLU A 1 83 ? -2.539 -10.633 9.352 1 89.81 83 GLU A C 1
ATOM 663 O O . GLU A 1 83 ? -1.897 -9.789 8.719 1 89.81 83 GLU A O 1
ATOM 668 N N . LEU A 1 84 ? -2.283 -11.852 9.336 1 90.19 84 LEU A N 1
ATOM 669 C CA . LEU A 1 84 ? -1.168 -12.352 8.539 1 90.19 84 LEU A CA 1
ATOM 670 C C . LEU A 1 84 ? -1.358 -12.023 7.066 1 90.19 84 LEU A C 1
ATOM 672 O O . LEU A 1 84 ? -0.447 -11.508 6.418 1 90.19 84 LEU A O 1
ATOM 676 N N . MET A 1 85 ? -2.537 -12.273 6.508 1 93.12 85 MET A N 1
ATOM 677 C CA . MET A 1 85 ? -2.803 -12.016 5.098 1 93.12 85 MET A CA 1
ATOM 678 C C . MET A 1 85 ? -2.744 -10.523 4.793 1 93.12 85 MET A C 1
ATOM 680 O O . MET A 1 85 ? -2.236 -10.117 3.746 1 93.12 85 MET A O 1
ATOM 684 N N . ARG A 1 86 ? -3.258 -9.742 5.758 1 92.62 86 ARG A N 1
ATOM 685 C CA . ARG A 1 86 ? -3.184 -8.289 5.59 1 92.62 86 ARG A CA 1
ATOM 686 C C . ARG A 1 86 ? -1.734 -7.824 5.504 1 92.62 86 ARG A C 1
ATOM 688 O O . ARG A 1 86 ? -1.397 -6.98 4.672 1 92.62 86 ARG A O 1
ATOM 695 N N . TRP A 1 87 ? -0.923 -8.414 6.309 1 91 87 TRP A N 1
ATOM 696 C CA . TRP A 1 87 ? 0.499 -8.094 6.316 1 91 87 TRP A CA 1
ATOM 697 C C . TRP A 1 87 ? 1.154 -8.492 5 1 91 87 TRP A C 1
ATOM 699 O O . TRP A 1 87 ? 1.866 -7.695 4.383 1 91 87 TRP A O 1
ATOM 709 N N . ILE A 1 88 ? 0.936 -9.633 4.551 1 91 88 ILE A N 1
ATOM 710 C CA . ILE A 1 88 ? 1.544 -10.156 3.334 1 91 88 ILE A CA 1
ATOM 711 C C . ILE A 1 88 ? 1.114 -9.32 2.133 1 91 88 ILE A C 1
ATOM 713 O O . ILE A 1 88 ? 1.954 -8.867 1.35 1 91 88 ILE A O 1
ATOM 717 N N . ILE A 1 89 ? -0.18 -9.117 2.023 1 94.62 89 ILE A N 1
ATOM 718 C CA . ILE A 1 89 ? -0.735 -8.359 0.906 1 94.62 89 ILE A CA 1
ATOM 719 C C . ILE A 1 89 ? -0.166 -6.945 0.909 1 94.62 89 ILE A C 1
ATOM 721 O O . ILE A 1 89 ? 0.304 -6.457 -0.121 1 94.62 89 ILE A O 1
ATOM 725 N N . SER A 1 90 ? -0.152 -6.332 2.104 1 92.31 90 SER A N 1
ATOM 726 C CA . SER A 1 90 ? 0.35 -4.965 2.225 1 92.31 90 SER A CA 1
ATOM 727 C C . SER A 1 90 ? 1.827 -4.887 1.852 1 92.31 90 SER A C 1
ATOM 729 O O . SER A 1 90 ? 2.244 -3.965 1.146 1 92.31 90 SER A O 1
ATOM 731 N N . GLU A 1 91 ? 2.57 -5.828 2.264 1 90.56 91 GLU A N 1
ATOM 732 C CA . GLU A 1 91 ? 4.008 -5.816 2.008 1 90.56 91 GLU A CA 1
ATOM 733 C C . GLU A 1 91 ? 4.301 -5.996 0.521 1 90.56 91 GLU A C 1
ATOM 735 O O . GLU A 1 91 ? 5.137 -5.285 -0.042 1 90.56 91 GLU A O 1
ATOM 740 N N . ILE A 1 92 ? 3.674 -6.91 -0.06 1 94.19 92 ILE A N 1
ATOM 741 C CA . ILE A 1 92 ? 3.904 -7.152 -1.479 1 94.19 92 ILE A CA 1
ATOM 742 C C . ILE A 1 92 ? 3.523 -5.914 -2.287 1 94.19 92 ILE A C 1
ATOM 744 O O . ILE A 1 92 ? 4.266 -5.496 -3.18 1 94.19 92 ILE A O 1
ATOM 748 N N . CYS A 1 93 ? 2.389 -5.34 -1.991 1 94.81 93 CYS A N 1
ATOM 749 C CA . CYS A 1 93 ? 1.938 -4.148 -2.701 1 94.81 93 CYS A CA 1
ATOM 750 C C . CYS A 1 93 ? 2.881 -2.975 -2.453 1 94.81 93 CYS A C 1
ATOM 752 O O . CYS A 1 93 ? 3.139 -2.178 -3.357 1 94.81 93 CYS A O 1
ATOM 754 N N . ALA A 1 94 ? 3.344 -2.873 -1.207 1 93.62 94 ALA A N 1
ATOM 755 C CA . ALA A 1 94 ? 4.285 -1.806 -0.887 1 93.62 94 ALA A CA 1
ATOM 756 C C . ALA A 1 94 ? 5.574 -1.95 -1.695 1 93.62 94 ALA A C 1
ATOM 758 O O . ALA A 1 94 ? 6.082 -0.97 -2.244 1 93.62 94 ALA A O 1
ATOM 759 N N . VAL A 1 95 ? 6.109 -3.102 -1.766 1 93.69 95 VAL A N 1
ATOM 760 C CA . VAL A 1 95 ? 7.336 -3.355 -2.516 1 93.69 95 VAL A CA 1
ATOM 761 C C . VAL A 1 95 ? 7.125 -2.996 -3.986 1 93.69 95 VAL A C 1
ATOM 763 O O . VAL A 1 95 ? 7.977 -2.35 -4.602 1 93.69 95 VAL A O 1
ATOM 766 N N . TRP A 1 96 ? 6.043 -3.381 -4.531 1 94.94 96 TRP A N 1
ATOM 767 C CA . TRP A 1 96 ? 5.688 -3.049 -5.906 1 94.94 96 TRP A CA 1
ATOM 768 C C . TRP A 1 96 ? 5.676 -1.538 -6.117 1 94.94 96 TRP A C 1
ATOM 770 O O . TRP A 1 96 ? 6.25 -1.037 -7.086 1 94.94 96 TRP A O 1
ATOM 780 N N . ARG A 1 97 ? 5.098 -0.839 -5.215 1 94.44 97 ARG A N 1
ATOM 781 C CA . ARG A 1 97 ? 4.992 0.611 -5.336 1 94.44 97 ARG A CA 1
ATOM 782 C C . ARG A 1 97 ? 6.359 1.274 -5.191 1 94.44 97 ARG A C 1
ATOM 784 O O . ARG A 1 97 ? 6.707 2.162 -5.973 1 94.44 97 ARG A O 1
ATOM 791 N N . ILE A 1 98 ? 7.059 0.849 -4.223 1 94.06 98 ILE A N 1
ATOM 792 C CA . ILE A 1 98 ? 8.344 1.465 -3.893 1 94.06 98 ILE A CA 1
ATOM 793 C C . ILE A 1 98 ? 9.312 1.301 -5.059 1 94.06 98 ILE A C 1
ATOM 795 O O . ILE A 1 98 ? 9.953 2.266 -5.477 1 94.06 98 ILE A O 1
ATOM 799 N N . TYR A 1 99 ? 9.375 0.159 -5.668 1 93.75 99 TYR A N 1
ATOM 800 C CA . TYR A 1 99 ? 10.375 -0.134 -6.688 1 93.75 99 TYR A CA 1
ATOM 801 C C . TYR A 1 99 ? 9.938 0.399 -8.047 1 93.75 99 TYR A C 1
ATOM 803 O O . TYR A 1 99 ? 10.758 0.533 -8.961 1 93.75 99 TYR A O 1
ATOM 811 N N . ASN A 1 100 ? 8.656 0.697 -8.156 1 93.88 100 ASN A N 1
ATOM 812 C CA . ASN A 1 100 ? 8.164 1.084 -9.477 1 93.88 100 ASN A CA 1
ATOM 813 C C . ASN A 1 100 ? 7.559 2.482 -9.469 1 93.88 100 ASN A C 1
ATOM 815 O O . ASN A 1 100 ? 6.836 2.861 -10.391 1 93.88 100 ASN A O 1
ATOM 819 N N . VAL A 1 101 ? 7.762 3.221 -8.5 1 89.5 101 VAL A N 1
ATOM 820 C CA . VAL A 1 101 ? 7.137 4.523 -8.297 1 89.5 101 VAL A CA 1
ATOM 821 C C . VAL A 1 101 ? 7.402 5.418 -9.5 1 89.5 101 VAL A C 1
ATOM 823 O O . VAL A 1 101 ? 6.504 6.121 -9.977 1 89.5 101 VAL A O 1
ATOM 826 N N . ASN A 1 102 ? 8.602 5.441 -10.07 1 87 102 ASN A N 1
ATOM 827 C CA . ASN A 1 102 ? 8.969 6.293 -11.203 1 87 102 ASN A CA 1
ATOM 828 C C . ASN A 1 102 ? 8.172 5.934 -12.453 1 87 102 ASN A C 1
ATOM 830 O O . ASN A 1 102 ? 7.746 6.816 -13.203 1 87 102 ASN A O 1
ATOM 834 N N . VAL A 1 103 ? 8.031 4.707 -12.594 1 88.12 103 VAL A N 1
ATOM 835 C CA . VAL A 1 103 ? 7.281 4.238 -13.758 1 88.12 103 VAL A CA 1
ATOM 836 C C . VAL A 1 103 ? 5.793 4.527 -13.562 1 88.12 103 VAL A C 1
ATOM 838 O O . VAL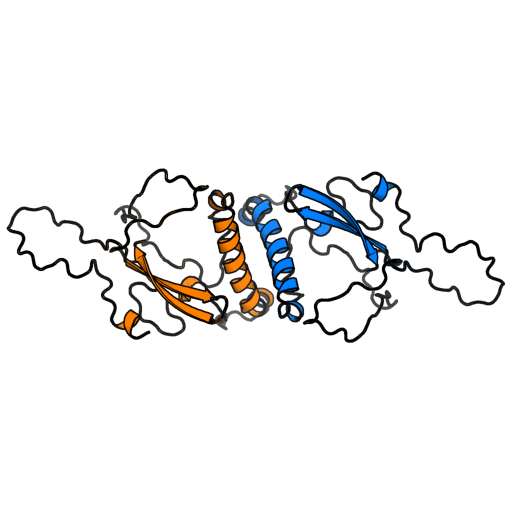 A 1 103 ? 5.117 4.965 -14.5 1 88.12 103 VAL A O 1
ATOM 841 N N . LEU A 1 104 ? 5.312 4.363 -12.422 1 87.06 104 LEU A N 1
ATOM 842 C CA . LEU A 1 104 ? 3.893 4.496 -12.109 1 87.06 104 LEU A CA 1
ATOM 843 C C . LEU A 1 104 ? 3.463 5.961 -12.141 1 87.06 104 LEU A C 1
ATOM 845 O O . LEU A 1 104 ? 2.322 6.27 -12.484 1 87.06 104 LEU A O 1
ATOM 849 N N . THR A 1 105 ? 4.328 6.812 -11.703 1 81.75 105 THR A N 1
ATOM 850 C CA . THR A 1 105 ? 4 8.234 -11.68 1 81.75 105 THR A CA 1
ATOM 851 C C . THR A 1 105 ? 4.207 8.859 -13.062 1 81.75 105 THR A C 1
ATOM 853 O O . THR A 1 105 ? 3.562 9.859 -13.398 1 81.75 105 THR A O 1
ATOM 856 N N . ASN A 1 106 ? 5.117 8.383 -13.789 1 72.62 106 ASN A N 1
ATOM 857 C CA . ASN A 1 106 ? 5.434 8.945 -15.102 1 72.62 106 ASN A CA 1
ATOM 858 C C . ASN A 1 106 ? 4.57 8.32 -16.203 1 72.62 106 ASN A C 1
ATOM 860 O O . ASN A 1 106 ? 4.699 8.68 -17.375 1 72.62 106 ASN A O 1
ATOM 864 N N . GLU A 1 107 ? 3.959 7.246 -15.922 1 61.44 107 GLU A N 1
ATOM 865 C CA . GLU A 1 107 ? 3.197 6.562 -16.969 1 61.44 107 GLU A CA 1
ATOM 866 C C . GLU A 1 107 ? 2.385 7.551 -17.797 1 61.44 107 GLU A C 1
ATOM 868 O O . GLU A 1 107 ? 2.26 7.395 -19.016 1 61.44 107 GLU A O 1
ATOM 873 N N . GLY A 1 108 ? 1.733 8.609 -17.281 1 54.28 108 GLY A N 1
ATOM 874 C CA . GLY A 1 108 ? 1.041 9.539 -18.156 1 54.28 108 GLY A CA 1
ATOM 875 C C . GLY A 1 108 ? 1.98 10.352 -19.016 1 54.28 108 GLY A C 1
ATOM 876 O O . GLY A 1 108 ? 1.542 11.039 -19.953 1 54.28 108 GLY A O 1
ATOM 877 N N . LYS A 1 109 ? 3.107 10.586 -18.516 1 51.94 109 LYS A N 1
ATOM 878 C CA . LYS A 1 109 ? 3.938 11.508 -19.297 1 51.94 109 LYS A CA 1
ATOM 879 C C . LYS A 1 109 ? 4.691 10.781 -20.406 1 51.94 109 LYS A C 1
ATOM 881 O O . LYS A 1 109 ? 5.273 11.414 -21.281 1 51.94 109 LYS A O 1
ATOM 886 N N . THR A 1 110 ? 5.066 9.586 -20.109 1 49.38 110 THR A N 1
ATOM 887 C CA . THR A 1 110 ? 5.938 8.992 -21.109 1 49.38 110 THR A CA 1
ATOM 888 C C . THR A 1 110 ? 5.137 8.617 -22.359 1 49.38 110 THR A C 1
ATOM 890 O O . THR A 1 110 ? 3.98 8.203 -22.266 1 49.38 110 THR A O 1
ATOM 893 N N . ASN A 1 111 ? 5.586 9.055 -23.5 1 48.47 111 ASN A N 1
ATOM 894 C CA . ASN A 1 111 ? 5.277 8.656 -24.875 1 48.47 111 ASN A CA 1
ATOM 895 C C . ASN A 1 111 ? 5 7.164 -24.984 1 48.47 111 ASN A C 1
ATOM 897 O O . ASN A 1 111 ? 5.598 6.363 -24.266 1 48.47 111 ASN A O 1
ATOM 901 N N . THR A 1 112 ? 3.902 6.66 -25.719 1 48.44 112 THR A N 1
ATOM 902 C CA . THR A 1 112 ? 3.301 5.395 -26.109 1 48.44 112 THR A CA 1
ATOM 903 C C . THR A 1 112 ? 4.352 4.289 -26.172 1 48.44 112 THR A C 1
ATOM 905 O O . THR A 1 112 ? 4.043 3.115 -25.953 1 48.44 112 THR A O 1
ATOM 908 N N . ASN A 1 113 ? 5.523 4.527 -26.781 1 50.19 113 ASN A N 1
ATOM 909 C CA . ASN A 1 113 ? 6.281 3.455 -27.422 1 50.19 113 ASN A CA 1
ATOM 910 C C . ASN A 1 113 ? 7.227 2.768 -26.438 1 50.19 113 ASN A C 1
ATOM 912 O O . ASN A 1 113 ? 7.93 1.825 -26.812 1 50.19 113 ASN A O 1
ATOM 916 N N . GLU A 1 114 ? 7.512 3.369 -25.312 1 55.81 114 GLU A N 1
ATOM 917 C CA . GLU A 1 114 ? 8.539 2.691 -24.531 1 55.81 114 GLU A CA 1
ATOM 918 C C . GLU A 1 114 ? 7.922 1.807 -23.453 1 55.81 114 GLU A C 1
ATOM 920 O O . GLU A 1 114 ? 7.023 2.24 -22.719 1 55.81 114 GLU A O 1
ATOM 925 N N . THR A 1 115 ? 7.977 0.561 -23.672 1 60.72 115 THR A N 1
ATOM 926 C CA . THR A 1 115 ? 7.516 -0.487 -22.766 1 60.72 115 THR A CA 1
ATOM 927 C C . THR A 1 115 ? 7.914 -0.173 -21.328 1 60.72 115 THR A C 1
ATOM 929 O O . THR A 1 115 ? 9.086 0.077 -21.031 1 60.72 115 THR A O 1
ATOM 932 N N . SER A 1 116 ? 7.117 0.265 -20.422 1 65.56 116 SER A N 1
ATOM 933 C CA . SER A 1 116 ? 7.359 0.491 -19 1 65.56 116 SER A CA 1
ATOM 934 C C . SER A 1 116 ? 8.125 -0.672 -18.375 1 65.56 116 SER A C 1
ATOM 936 O O . SER A 1 116 ? 7.68 -1.82 -18.438 1 65.56 116 SER A O 1
ATOM 938 N N . ILE A 1 117 ? 9.438 -0.417 -18.156 1 82.56 117 ILE A N 1
ATOM 939 C CA . ILE A 1 117 ? 10.25 -1.448 -17.531 1 82.56 117 ILE A CA 1
ATOM 940 C C . ILE A 1 117 ? 10.133 -1.334 -16.016 1 82.56 117 ILE A C 1
ATOM 942 O O . ILE A 1 117 ? 10.656 -0.393 -15.406 1 82.56 117 ILE A O 1
ATOM 946 N N . PHE A 1 118 ? 9.359 -2.227 -15.477 1 91.38 118 PHE A N 1
ATOM 947 C CA . PHE A 1 118 ? 9.219 -2.299 -14.031 1 91.38 118 PHE A CA 1
ATOM 948 C C . PHE A 1 118 ? 10.453 -2.936 -13.398 1 91.38 118 PHE A C 1
ATOM 950 O O . PHE A 1 118 ? 11.016 -3.893 -13.938 1 91.38 118 PHE A O 1
ATOM 957 N N . SER A 1 119 ? 10.875 -2.34 -12.336 1 91.94 119 SER A N 1
ATOM 958 C CA . SER A 1 119 ? 12.086 -2.805 -11.656 1 91.94 119 SER A CA 1
ATOM 959 C C . SER A 1 119 ? 11.812 -4.07 -10.852 1 91.94 119 SER A C 1
ATOM 961 O O . SER A 1 119 ? 12.703 -4.91 -10.688 1 91.94 119 SER A O 1
ATOM 963 N N . TRP A 1 120 ? 10.68 -4.223 -10.344 1 93.81 120 TRP A N 1
ATOM 964 C CA . TRP A 1 120 ? 10.305 -5.383 -9.539 1 93.81 120 TRP A CA 1
ATOM 965 C C . TRP A 1 120 ? 8.867 -5.801 -9.828 1 93.81 120 TRP A C 1
ATOM 967 O O . TRP A 1 120 ? 7.953 -4.969 -9.82 1 93.81 120 TRP A O 1
ATOM 977 N N . LYS A 1 121 ? 8.656 -7.082 -10.109 1 94.69 121 LYS A N 1
ATOM 978 C CA . LYS A 1 121 ? 7.348 -7.668 -10.391 1 94.69 121 LYS A CA 1
ATOM 979 C C . LYS A 1 121 ? 7.094 -8.891 -9.516 1 94.69 121 LYS A C 1
ATOM 981 O O . LYS A 1 121 ? 7.898 -9.82 -9.492 1 94.69 121 LYS A O 1
ATOM 986 N N . PRO A 1 122 ? 5.941 -8.859 -8.859 1 94.94 122 PRO A N 1
ATOM 987 C CA . PRO A 1 122 ? 5.715 -9.961 -7.918 1 94.94 122 PRO A CA 1
ATOM 988 C C . PRO A 1 122 ? 5.621 -11.32 -8.617 1 94.94 122 PRO A C 1
ATOM 990 O O . PRO A 1 122 ? 6.023 -12.336 -8.047 1 94.94 122 PRO A O 1
ATOM 993 N N . TRP A 1 123 ? 5.195 -11.359 -9.883 1 95.62 123 TRP A N 1
ATOM 994 C CA . TRP A 1 123 ? 4.984 -12.641 -10.555 1 95.62 123 TRP A CA 1
ATOM 995 C C . TRP A 1 123 ? 6.305 -13.227 -11.039 1 95.62 123 TRP A C 1
ATOM 997 O O . TRP A 1 123 ? 6.363 -14.383 -11.453 1 95.62 123 TRP A O 1
ATOM 1007 N N . GLU A 1 124 ? 7.352 -12.508 -10.938 1 94.25 124 GLU A N 1
ATOM 1008 C CA . GLU A 1 124 ? 8.672 -13.039 -11.289 1 94.25 124 GLU A CA 1
ATOM 1009 C C . GLU A 1 124 ? 9.188 -13.977 -10.203 1 94.25 124 GLU A C 1
ATOM 1011 O O . GLU A 1 124 ? 10.242 -14.602 -10.375 1 94.25 124 GLU A O 1
ATOM 1016 N N . HIS A 1 125 ? 8.469 -14.117 -9.086 1 93.81 125 HIS A N 1
ATOM 1017 C CA . HIS A 1 125 ? 8.82 -15.055 -8.031 1 93.81 125 HIS A CA 1
ATOM 1018 C C . HIS A 1 125 ? 8.039 -16.359 -8.164 1 93.81 125 HIS A C 1
ATOM 1020 O O . HIS A 1 125 ? 8.172 -17.25 -7.332 1 93.81 125 HIS A O 1
ATOM 1026 N N . ILE A 1 126 ? 7.223 -16.469 -9.156 1 94.62 126 ILE A N 1
ATOM 1027 C CA . ILE A 1 126 ? 6.426 -17.656 -9.453 1 94.62 126 ILE A CA 1
ATOM 1028 C C . ILE A 1 126 ? 6.918 -18.297 -10.75 1 94.62 126 ILE A C 1
ATOM 1030 O O . ILE A 1 126 ? 7.168 -17.594 -11.742 1 94.62 126 ILE A O 1
ATOM 1034 N N . TYR A 1 127 ? 7.07 -19.531 -10.703 1 94.69 127 TYR A N 1
ATOM 1035 C CA . TYR A 1 127 ? 7.496 -20.266 -11.891 1 94.69 127 TYR A CA 1
ATOM 1036 C C . TYR A 1 127 ? 6.516 -21.391 -12.219 1 94.69 127 TYR A C 1
ATOM 1038 O O . TYR A 1 127 ? 6.094 -22.125 -11.328 1 94.69 127 TYR A O 1
ATOM 1046 N N . ALA A 1 128 ? 6.125 -21.484 -13.422 1 94.25 128 ALA A N 1
ATOM 1047 C CA . ALA A 1 128 ? 5.305 -22.547 -13.977 1 94.25 128 ALA A CA 1
ATOM 1048 C C . ALA A 1 128 ? 5.418 -22.594 -15.5 1 94.25 128 ALA A C 1
ATOM 1050 O O . ALA A 1 128 ? 5.148 -21.594 -16.172 1 94.25 128 ALA A O 1
ATOM 1051 N N . LEU A 1 129 ? 5.816 -23.734 -16.031 1 93.5 129 LEU A N 1
ATOM 1052 C CA . LEU A 1 129 ? 5.93 -23.953 -17.469 1 93.5 129 LEU A CA 1
ATOM 1053 C C . LEU A 1 129 ? 6.777 -22.859 -18.109 1 93.5 129 LEU A C 1
ATOM 1055 O O . LEU A 1 129 ? 6.422 -22.344 -19.172 1 93.5 129 LEU A O 1
ATOM 1059 N N . CYS A 1 130 ? 7.742 -22.422 -17.422 1 94.19 130 CYS A N 1
ATOM 1060 C CA . CYS A 1 130 ? 8.641 -21.375 -17.906 1 94.19 130 CYS A CA 1
ATOM 1061 C C . CYS A 1 130 ? 10.078 -21.641 -17.453 1 94.19 130 CYS A C 1
ATOM 1063 O O . CYS A 1 130 ? 10.32 -22.516 -16.625 1 94.19 130 CYS A O 1
ATOM 1065 N N . LYS A 1 131 ? 11.031 -20.938 -18.062 1 93.06 131 LYS A N 1
ATOM 1066 C CA . LYS A 1 131 ? 12.43 -20.984 -17.656 1 93.06 131 LYS A CA 1
ATOM 1067 C C . LYS A 1 131 ? 12.75 -19.875 -16.656 1 93.06 131 LYS A C 1
ATOM 1069 O O . LYS A 1 131 ? 12.016 -18.891 -16.547 1 93.06 131 LYS A O 1
ATOM 1074 N N . ALA A 1 132 ? 13.742 -20.156 -15.867 1 92.88 132 ALA A N 1
ATOM 1075 C CA . ALA A 1 132 ? 14.188 -19.172 -14.898 1 92.88 132 ALA A CA 1
ATOM 1076 C C . ALA A 1 132 ? 15.078 -18.125 -15.555 1 92.88 132 ALA A C 1
ATOM 1078 O O . ALA A 1 132 ? 16.312 -18.25 -15.555 1 92.88 132 ALA A O 1
ATOM 1079 N N . ILE A 1 133 ? 14.562 -17.141 -16.188 1 92.19 133 ILE A N 1
ATOM 1080 C CA . ILE A 1 133 ? 15.273 -16.047 -16.828 1 92.19 133 ILE A CA 1
ATOM 1081 C C . ILE A 1 133 ? 14.695 -14.711 -16.344 1 92.19 133 ILE A C 1
ATOM 1083 O O . ILE A 1 133 ? 13.578 -14.664 -15.836 1 92.19 133 ILE A O 1
ATOM 1087 N N . LYS A 1 134 ? 15.5 -13.711 -16.5 1 89.25 134 LYS A N 1
ATOM 1088 C CA . LYS A 1 134 ? 15.008 -12.391 -16.141 1 89.25 134 LYS A CA 1
ATOM 1089 C C . LYS A 1 134 ? 13.773 -12.016 -16.969 1 89.25 134 LYS A C 1
ATOM 1091 O O . LYS A 1 134 ? 13.773 -12.164 -18.188 1 89.25 134 LYS A O 1
ATOM 1096 N N . GLY A 1 135 ? 12.781 -11.602 -16.281 1 91.12 135 GLY A N 1
ATOM 1097 C CA . GLY A 1 135 ? 11.578 -11.164 -16.984 1 91.12 135 GLY A CA 1
ATOM 1098 C C . GLY A 1 135 ? 10.664 -12.312 -17.359 1 91.12 135 GLY A C 1
ATOM 1099 O O . GLY A 1 135 ? 9.734 -12.133 -18.156 1 91.12 135 GLY A O 1
ATOM 1100 N N . HIS A 1 136 ? 10.906 -13.484 -16.828 1 94.06 136 HIS A N 1
ATOM 1101 C CA . HIS A 1 136 ? 10.078 -14.625 -17.172 1 94.06 136 HIS A CA 1
ATOM 1102 C C . HIS A 1 136 ? 8.617 -14.383 -16.797 1 94.06 136 HIS A C 1
ATOM 1104 O O . HIS A 1 136 ? 8.328 -13.5 -15.984 1 94.06 136 HIS A O 1
ATOM 1110 N N . MET A 1 137 ? 7.707 -15.156 -17.453 1 95 137 MET A N 1
ATOM 1111 C CA . MET A 1 137 ? 6.27 -15.125 -17.188 1 95 137 MET A CA 1
ATOM 1112 C C . MET A 1 137 ? 5.746 -16.516 -16.844 1 95 137 MET A C 1
ATOM 1114 O O . MET A 1 137 ? 5.852 -17.438 -17.656 1 95 137 MET A O 1
ATOM 1118 N N . PRO A 1 138 ? 5.281 -16.656 -15.602 1 95.19 138 PRO A N 1
ATOM 1119 C CA . PRO A 1 138 ? 4.66 -17.953 -15.305 1 95.19 138 PRO A CA 1
ATOM 1120 C C . PRO A 1 138 ? 3.359 -18.172 -16.078 1 95.19 138 PRO A C 1
ATOM 1122 O O . PRO A 1 138 ? 2.598 -17.234 -16.297 1 95.19 138 PRO A O 1
ATOM 1125 N N . LEU A 1 139 ? 3.094 -19.406 -16.469 1 93 139 LEU A N 1
ATOM 1126 C CA . LEU A 1 139 ? 1.897 -19.766 -17.219 1 93 139 LEU A CA 1
ATOM 1127 C C . LEU A 1 139 ? 0.963 -20.641 -16.391 1 93 139 LEU A C 1
ATOM 1129 O O . LEU A 1 139 ? 1.386 -21.234 -15.406 1 93 139 LEU A O 1
ATOM 1133 N N . TYR A 1 140 ? -0.285 -20.594 -16.781 1 90.12 140 TYR A N 1
ATOM 1134 C CA . TYR A 1 140 ? -1.22 -21.531 -16.172 1 90.12 140 TYR A CA 1
ATOM 1135 C C . TYR A 1 140 ? -0.783 -22.969 -16.422 1 90.12 140 TYR A C 1
ATOM 1137 O O . TYR A 1 140 ? -0.535 -23.359 -17.562 1 90.12 140 TYR A O 1
ATOM 1145 N N . ASN A 1 141 ? -0.635 -23.703 -15.375 1 89.56 141 ASN A N 1
ATOM 1146 C CA . ASN A 1 141 ? -0.279 -25.125 -15.438 1 89.56 141 ASN A CA 1
ATOM 1147 C C . ASN A 1 141 ? -1.459 -26.016 -15.07 1 89.56 141 ASN A C 1
ATOM 1149 O O . ASN A 1 141 ? -1.869 -26.062 -13.906 1 89.56 141 ASN A O 1
ATOM 1153 N N . SER A 1 142 ? -1.967 -26.75 -16.031 1 85.38 142 SER A N 1
ATOM 1154 C CA . SER A 1 142 ? -3.162 -27.562 -15.805 1 85.38 142 SER A CA 1
ATOM 1155 C C . SER A 1 142 ? -2.885 -28.703 -14.844 1 85.38 142 SER A C 1
ATOM 1157 O O . SER A 1 142 ? -3.812 -29.266 -14.25 1 85.38 142 SER A O 1
ATOM 1159 N N . TYR A 1 143 ? -1.593 -29.031 -14.633 1 85.69 143 TYR A N 1
ATOM 1160 C CA . TYR A 1 143 ? -1.243 -30.078 -13.68 1 85.69 143 TYR A CA 1
ATOM 1161 C C . TYR A 1 143 ? -1.229 -29.531 -12.258 1 85.69 143 TYR A C 1
ATOM 1163 O O . TYR A 1 143 ? -1.231 -30.312 -11.297 1 85.69 143 TYR A O 1
ATOM 1171 N N . GLY A 1 144 ? -1.117 -28.203 -12.164 1 88.19 144 GLY A N 1
ATOM 1172 C CA . GLY A 1 144 ? -1.248 -27.594 -10.852 1 88.19 144 GLY A CA 1
ATOM 1173 C C . GLY A 1 144 ? 0.082 -27.406 -10.156 1 88.19 144 GLY A C 1
ATOM 1174 O O . GLY A 1 144 ? 0.122 -27.078 -8.961 1 88.19 144 GLY A O 1
ATOM 1175 N N . LYS A 1 145 ? 1.167 -27.594 -10.906 1 88.88 145 LYS A N 1
ATOM 1176 C CA . LYS A 1 145 ? 2.477 -27.453 -10.281 1 88.88 145 LYS A CA 1
ATOM 1177 C C . LYS A 1 145 ? 3.018 -26.031 -10.461 1 88.88 145 LYS A C 1
ATOM 1179 O O . LYS A 1 145 ? 3.102 -25.531 -11.586 1 88.88 145 LYS A O 1
ATOM 1184 N N . TYR A 1 146 ? 3.312 -25.359 -9.312 1 91.69 146 TYR A N 1
ATOM 1185 C CA . TYR A 1 146 ? 3.938 -24.047 -9.281 1 91.69 146 TYR A CA 1
ATOM 1186 C C . TYR A 1 146 ? 5.09 -24.016 -8.281 1 91.69 146 TYR A C 1
ATOM 1188 O O . TYR A 1 146 ? 5.039 -24.688 -7.246 1 91.69 146 TYR A O 1
ATOM 1196 N N . VAL A 1 147 ? 6.082 -23.281 -8.648 1 91 147 VAL A N 1
ATOM 1197 C CA . VAL A 1 147 ? 7.203 -23.047 -7.746 1 91 147 VAL A CA 1
ATOM 1198 C C . VAL A 1 147 ? 7.266 -21.578 -7.352 1 91 147 VAL A C 1
ATOM 1200 O O . VAL A 1 147 ? 7.16 -20.703 -8.203 1 91 147 VAL A O 1
ATOM 1203 N N . VAL A 1 148 ? 7.293 -21.312 -6.035 1 90.75 148 VAL A N 1
ATOM 1204 C CA . VAL A 1 148 ? 7.375 -19.953 -5.531 1 90.75 148 VAL A CA 1
ATOM 1205 C C . VAL A 1 148 ? 8.727 -19.719 -4.863 1 90.75 148 VAL A C 1
ATOM 1207 O O . VAL A 1 148 ? 9.156 -20.531 -4.035 1 90.75 148 VAL A O 1
ATOM 1210 N N . LYS A 1 149 ? 9.359 -18.656 -5.293 1 87.19 149 LYS A N 1
ATOM 1211 C CA . LYS A 1 149 ? 10.617 -18.25 -4.684 1 87.19 149 LYS A CA 1
ATOM 1212 C C . LYS A 1 149 ? 10.383 -17.469 -3.395 1 87.19 149 LYS A C 1
ATOM 1214 O O . LYS A 1 149 ? 9.641 -16.484 -3.389 1 87.19 149 LYS A O 1
ATOM 1219 N N . LEU A 1 150 ? 10.883 -17.938 -2.232 1 81.31 150 LEU A N 1
ATOM 1220 C CA . LEU A 1 150 ? 10.734 -17.281 -0.936 1 81.31 150 LEU A CA 1
ATOM 1221 C C . LEU A 1 150 ? 12.078 -16.781 -0.424 1 81.31 150 LEU A C 1
ATOM 1223 O O . LEU A 1 150 ? 13.109 -17.422 -0.623 1 81.31 150 LEU A O 1
ATOM 1227 N N . TYR A 1 151 ? 12.008 -15.461 0.097 1 73.19 151 TYR A N 1
ATOM 1228 C CA . TYR A 1 151 ? 13.188 -14.898 0.748 1 73.19 151 TYR A CA 1
ATOM 1229 C C . TYR A 1 151 ? 13 -14.844 2.26 1 73.19 151 TYR A C 1
ATOM 1231 O O . TYR A 1 151 ? 11.922 -14.516 2.746 1 73.19 151 TYR A O 1
ATOM 1239 N N . TRP A 1 152 ? 13.703 -15.477 3.09 1 63.38 152 TRP A N 1
ATOM 1240 C CA . TRP A 1 152 ? 13.578 -15.43 4.543 1 63.38 152 TRP A CA 1
ATOM 1241 C C . TRP A 1 152 ? 14.805 -14.781 5.176 1 63.38 152 TRP A C 1
ATOM 1243 O O . TRP A 1 152 ? 15.898 -14.82 4.609 1 63.38 152 TRP A O 1
ATOM 1253 N N . MET A 1 153 ? 14.438 -13.617 5.934 1 58.56 153 MET A N 1
ATOM 1254 C CA . MET A 1 153 ? 15.492 -13.016 6.738 1 58.56 153 MET A CA 1
ATOM 1255 C C . MET A 1 153 ? 15.664 -13.766 8.062 1 58.56 153 MET A C 1
ATOM 1257 O O . MET A 1 153 ? 14.695 -13.977 8.789 1 58.56 153 MET A O 1
ATOM 1261 N N . ASP A 1 154 ? 16.5 -14.609 8.148 1 50.81 154 ASP A N 1
ATOM 1262 C CA . ASP A 1 154 ? 16.844 -15.156 9.469 1 50.81 154 ASP A CA 1
ATOM 1263 C C . ASP A 1 154 ? 17.594 -14.133 10.305 1 50.81 154 ASP A C 1
ATOM 1265 O O . ASP A 1 154 ? 18.141 -13.164 9.773 1 50.81 154 ASP A O 1
ATOM 1269 N N . GLN A 1 155 ? 17.297 -14.016 11.633 1 48.72 155 GLN A N 1
ATOM 1270 C CA . GLN A 1 155 ? 18 -13.125 12.555 1 48.72 155 GLN A CA 1
ATOM 1271 C C . GLN A 1 155 ? 19.406 -12.828 12.055 1 48.72 155 GLN A C 1
ATOM 1273 O O . GLN A 1 155 ? 19.922 -11.719 12.234 1 48.72 155 GLN A O 1
ATOM 1278 N N . GLN A 1 156 ? 20.188 -13.742 11.547 1 44.94 156 GLN A N 1
ATOM 1279 C CA . GLN A 1 156 ? 21.625 -13.633 11.312 1 44.94 156 GLN A CA 1
ATOM 1280 C C . GLN A 1 156 ? 21.938 -13.523 9.82 1 44.94 156 GLN A C 1
ATOM 1282 O O . GLN A 1 156 ? 22.969 -12.992 9.438 1 44.94 156 GLN A O 1
ATOM 1287 N N . THR A 1 157 ? 21.141 -14.273 8.875 1 43.44 157 THR A N 1
ATOM 1288 C CA . THR A 1 157 ? 21.531 -14.297 7.477 1 43.44 157 THR A CA 1
ATOM 1289 C C . THR A 1 157 ? 20.312 -14.188 6.562 1 43.44 157 THR A C 1
ATOM 1291 O O . THR A 1 157 ? 19.203 -14.562 6.949 1 43.44 157 THR A O 1
ATOM 1294 N N . MET A 1 158 ? 20.438 -13.336 5.586 1 49.09 158 MET A N 1
ATOM 1295 C CA . MET A 1 158 ? 19.438 -13.242 4.523 1 49.09 158 MET A CA 1
ATOM 1296 C C . MET A 1 158 ? 19.531 -14.438 3.58 1 49.09 158 MET A C 1
ATOM 1298 O O . MET A 1 158 ? 20.625 -14.836 3.178 1 49.09 158 MET A O 1
ATOM 1302 N N . GLY A 1 159 ? 18.594 -15.523 3.662 1 43.34 159 GLY A N 1
ATOM 1303 C CA . GLY A 1 159 ? 18.609 -16.609 2.697 1 43.34 159 GLY A CA 1
ATOM 1304 C C . GLY A 1 159 ? 17.422 -16.578 1.752 1 43.34 159 GLY A C 1
ATOM 1305 O O . GLY A 1 159 ? 16.5 -15.773 1.913 1 43.34 159 GLY A O 1
ATOM 1306 N N . SER A 1 160 ? 17.609 -16.969 0.511 1 46.88 160 SER A N 1
ATOM 1307 C CA . SER A 1 160 ? 16.547 -17.125 -0.467 1 46.88 160 SER A CA 1
ATOM 1308 C C . SER A 1 160 ? 16.266 -18.594 -0.752 1 46.88 160 SER A C 1
ATOM 1310 O O . SER A 1 160 ? 17.172 -19.422 -0.669 1 46.88 160 SER A O 1
ATOM 1312 N N . GLY A 1 161 ? 15.094 -19.109 -0.57 1 44.03 161 GLY A N 1
ATOM 1313 C CA . GLY A 1 161 ? 14.734 -20.469 -0.932 1 44.03 161 GLY A CA 1
ATOM 1314 C C . GLY A 1 161 ? 13.484 -20.547 -1.79 1 44.03 161 GLY A C 1
ATOM 1315 O O . GLY A 1 161 ? 12.875 -19.516 -2.102 1 44.03 161 GLY A O 1
ATOM 1316 N N . GLU A 1 162 ? 13.375 -21.578 -2.615 1 44.34 162 GLU A N 1
ATOM 1317 C CA . GLU A 1 162 ? 12.227 -21.828 -3.482 1 44.34 162 GLU A CA 1
ATOM 1318 C C . GLU A 1 162 ? 11.328 -22.922 -2.902 1 44.34 162 GLU A C 1
ATOM 1320 O O . GLU A 1 162 ? 11.812 -23.859 -2.256 1 44.34 162 GLU A O 1
ATOM 1325 N N . ARG A 1 163 ? 10.133 -22.719 -2.709 1 43.31 163 ARG A N 1
ATOM 1326 C CA . ARG A 1 163 ? 9.188 -23.781 -2.359 1 43.31 163 ARG A CA 1
ATOM 1327 C C . ARG A 1 163 ? 8.227 -24.062 -3.512 1 43.31 163 ARG A C 1
ATOM 1329 O O . ARG A 1 163 ? 7.684 -23.141 -4.113 1 43.31 163 ARG A O 1
ATOM 1336 N N . SER A 1 164 ? 8.266 -25.312 -3.996 1 39.47 164 SER A N 1
ATOM 1337 C CA . SER A 1 164 ? 7.258 -25.75 -4.949 1 39.47 164 SER A CA 1
ATOM 1338 C C . SER A 1 164 ? 5.93 -26.031 -4.254 1 39.47 164 SER A C 1
ATOM 1340 O O . SER A 1 164 ? 5.906 -26.453 -3.094 1 39.47 164 SER A O 1
ATOM 1342 N N . GLY A 1 165 ? 4.898 -25.406 -4.711 1 40.19 165 GLY A N 1
ATOM 1343 C CA . GLY A 1 165 ? 3.594 -25.688 -4.141 1 40.19 165 GLY A CA 1
ATOM 1344 C C . GLY A 1 165 ? 2.531 -25.969 -5.191 1 40.19 165 GLY A C 1
ATOM 1345 O O . GLY A 1 165 ? 2.707 -25.625 -6.363 1 40.19 165 GLY A O 1
ATOM 1346 N N . ALA A 1 166 ? 1.551 -26.891 -4.801 1 39.06 166 ALA A N 1
ATOM 1347 C CA . ALA A 1 166 ? 0.404 -27.203 -5.656 1 39.06 166 ALA A CA 1
ATOM 1348 C C . ALA A 1 166 ? -0.642 -26.094 -5.578 1 39.06 166 ALA A C 1
ATOM 1350 O O . ALA A 1 166 ? -0.94 -25.578 -4.496 1 39.06 166 ALA A O 1
ATOM 1351 N N . MET A 1 167 ? -0.8 -25.469 -6.762 1 45.22 167 MET A N 1
ATOM 1352 C CA . MET A 1 167 ? -1.923 -24.531 -6.809 1 45.22 167 MET A CA 1
ATOM 1353 C C . MET A 1 167 ? -3.164 -25.203 -7.387 1 45.22 167 MET A C 1
ATOM 1355 O O . MET A 1 167 ? -3.064 -26.016 -8.312 1 45.22 167 MET A O 1
ATOM 1359 N N . GLU B 1 1 ? -12.031 15.711 21.016 1 82.5 1 GLU B N 1
ATOM 1360 C CA . GLU B 1 1 ? -12.891 16.625 20.266 1 82.5 1 GLU B CA 1
ATOM 1361 C C . GLU B 1 1 ? -13.008 17.969 20.969 1 82.5 1 GLU B C 1
ATOM 1363 O O . GLU B 1 1 ? -12.75 19.016 20.375 1 82.5 1 GLU B O 1
ATOM 1368 N N . ALA B 1 2 ? -13.328 17.953 22.266 1 85.44 2 ALA B N 1
ATOM 1369 C CA . ALA B 1 2 ? -13.484 19.219 22.984 1 85.44 2 ALA B CA 1
ATOM 1370 C C . ALA B 1 2 ? -12.18 20.016 22.984 1 85.44 2 ALA B C 1
ATOM 1372 O O . ALA B 1 2 ? -12.188 21.234 22.812 1 85.44 2 ALA B O 1
ATOM 1373 N N . ASP B 1 3 ? -11.07 19.312 23.156 1 85.88 3 ASP B N 1
ATOM 1374 C CA . ASP B 1 3 ? -9.766 19.969 23.203 1 85.88 3 ASP B CA 1
ATOM 1375 C C . ASP B 1 3 ? -9.438 20.625 21.859 1 85.88 3 ASP B C 1
ATOM 1377 O O . ASP B 1 3 ? -8.93 21.75 21.812 1 85.88 3 ASP B O 1
ATOM 1381 N N . ILE B 1 4 ? -9.773 19.953 20.797 1 89.44 4 ILE B N 1
ATOM 1382 C CA . ILE B 1 4 ? -9.5 20.5 19.469 1 89.44 4 ILE B CA 1
ATOM 1383 C C . ILE B 1 4 ? -10.367 21.734 19.219 1 89.44 4 ILE B C 1
ATOM 1385 O O . ILE B 1 4 ? -9.883 22.734 18.703 1 89.44 4 ILE B O 1
ATOM 1389 N N . ASN B 1 5 ? -11.648 21.641 19.609 1 91.25 5 ASN B N 1
ATOM 1390 C CA . ASN B 1 5 ? -12.586 22.719 19.359 1 91.25 5 ASN B CA 1
ATOM 1391 C C . ASN B 1 5 ? -12.25 23.953 20.203 1 91.25 5 ASN B C 1
ATOM 1393 O O . ASN B 1 5 ? -12.633 25.078 19.844 1 91.25 5 ASN B O 1
ATOM 1397 N N . ALA B 1 6 ? -11.555 23.734 21.266 1 90.44 6 ALA B N 1
ATOM 1398 C CA . ALA B 1 6 ? -11.164 24.828 22.156 1 90.44 6 ALA B CA 1
ATOM 1399 C C . ALA B 1 6 ? -9.758 25.328 21.828 1 90.44 6 ALA B C 1
ATOM 1401 O O . ALA B 1 6 ? -9.281 26.297 22.406 1 90.44 6 ALA B O 1
ATOM 1402 N N . GLU B 1 7 ? -9.117 24.688 20.891 1 89.56 7 GLU B N 1
ATOM 1403 C CA . GLU B 1 7 ? -7.723 24.969 20.578 1 89.56 7 GLU B CA 1
ATOM 1404 C C . GLU B 1 7 ? -7.566 26.359 19.969 1 89.56 7 GLU B C 1
ATOM 1406 O O . GLU B 1 7 ? -8.344 26.75 19.094 1 89.56 7 GLU B O 1
ATOM 1411 N N . LYS B 1 8 ? -6.57 27.125 20.5 1 88.25 8 LYS B N 1
ATOM 1412 C CA . LYS B 1 8 ? -6.164 28.391 19.891 1 88.25 8 LYS B CA 1
ATOM 1413 C C . LYS B 1 8 ? -5.098 28.156 18.812 1 88.25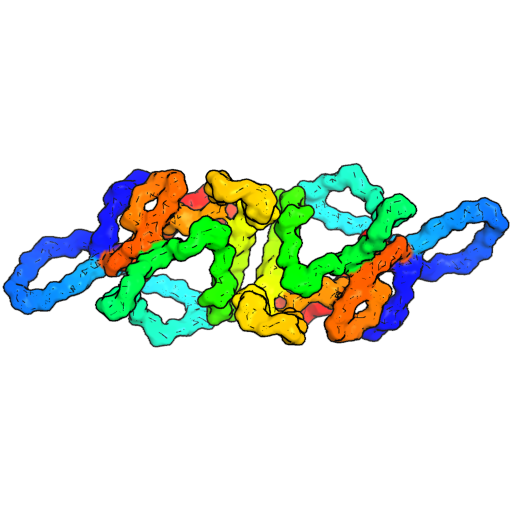 8 LYS B C 1
ATOM 1415 O O . LYS B 1 8 ? -3.992 27.703 19.125 1 88.25 8 LYS B O 1
ATOM 1420 N N . TRP B 1 9 ? -5.422 28.406 17.562 1 90.44 9 TRP B N 1
ATOM 1421 C CA . TRP B 1 9 ? -4.617 28 16.422 1 90.44 9 TRP B CA 1
ATOM 1422 C C . TRP B 1 9 ? -3.533 29.031 16.125 1 90.44 9 TRP B C 1
ATOM 1424 O O . TRP B 1 9 ? -2.682 28.812 15.258 1 90.44 9 TRP B O 1
ATOM 1434 N N . ASP B 1 10 ? -3.586 30.125 16.828 1 82.94 10 ASP B N 1
ATOM 1435 C CA . ASP B 1 10 ? -2.564 31.156 16.672 1 82.94 10 ASP B CA 1
ATOM 1436 C C . ASP B 1 10 ? -1.284 30.781 17.406 1 82.94 10 ASP B C 1
ATOM 1438 O O . ASP B 1 10 ? -1.112 29.625 17.828 1 82.94 10 ASP B O 1
ATOM 1442 N N . ALA B 1 11 ? -0.24 31.609 17.422 1 70.56 11 ALA B N 1
ATOM 1443 C CA . ALA B 1 11 ? 1.065 31.344 18.031 1 70.56 11 ALA B CA 1
ATOM 1444 C C . ALA B 1 11 ? 0.938 31.125 19.531 1 70.56 11 ALA B C 1
ATOM 1446 O O . ALA B 1 11 ? 1.842 30.562 20.156 1 70.56 11 ALA B O 1
ATOM 1447 N N . GLY B 1 12 ? -0.25 30.922 20.078 1 59.81 12 GLY B N 1
ATOM 1448 C CA . GLY B 1 12 ? -0.401 30.797 21.516 1 59.81 12 GLY B CA 1
ATOM 1449 C C . GLY B 1 12 ? -0.149 32.094 22.25 1 59.81 12 GLY B C 1
ATOM 1450 O O . GLY B 1 12 ? 0.08 33.156 21.625 1 59.81 12 GLY B O 1
ATOM 1451 N N . LYS B 1 13 ? -0.459 32.188 23.609 1 54.88 13 LYS B N 1
ATOM 1452 C CA . LYS B 1 13 ? -0.36 33.344 24.5 1 54.88 13 LYS B CA 1
ATOM 1453 C C . LYS B 1 13 ? 1.05 33.906 24.484 1 54.88 13 LYS B C 1
ATOM 1455 O O . LYS B 1 13 ? 1.999 33.281 24.938 1 54.88 13 LYS B O 1
ATOM 1460 N N . VAL B 1 14 ? 1.5 34.469 23.422 1 49.56 14 VAL B N 1
ATOM 1461 C CA . VAL B 1 14 ? 2.646 35.312 23.797 1 49.56 14 VAL B CA 1
ATOM 1462 C C . VAL B 1 14 ? 2.307 36.156 25.016 1 49.56 14 VAL B C 1
ATOM 1464 O O . VAL B 1 14 ? 1.223 36.719 25.109 1 49.56 14 VAL B O 1
ATOM 1467 N N . GLY B 1 15 ? 2.611 35.75 26.109 1 45.31 15 GLY B N 1
ATOM 1468 C CA . GLY B 1 15 ? 2.436 36.656 27.25 1 45.31 15 GLY B CA 1
ATOM 1469 C C . GLY B 1 15 ? 2.424 38.125 26.844 1 45.31 15 GLY B C 1
ATOM 1470 O O . GLY B 1 15 ? 3.021 38.5 25.844 1 45.31 15 GLY B O 1
ATOM 1471 N N . LYS B 1 16 ? 1.404 38.906 27.141 1 45.59 16 LYS B N 1
ATOM 1472 C CA . LYS B 1 16 ? 1.272 40.375 27.125 1 45.59 16 LYS B CA 1
ATOM 1473 C C . LYS B 1 16 ? 2.619 41.062 27.359 1 45.59 16 LYS B C 1
ATOM 1475 O O . LYS B 1 16 ? 2.869 41.594 28.438 1 45.59 16 LYS B O 1
ATOM 1480 N N . GLU B 1 17 ? 3.779 40.438 27.297 1 45.09 17 GLU B N 1
ATOM 1481 C CA . GLU B 1 17 ? 4.742 41.5 27.594 1 45.09 17 GLU B CA 1
ATOM 1482 C C . GLU B 1 17 ? 4.57 42.656 26.641 1 45.09 17 GLU B C 1
ATOM 1484 O O . GLU B 1 17 ? 4.406 42.469 25.422 1 45.09 17 GLU B O 1
ATOM 1489 N N . LYS B 1 18 ? 3.998 43.812 27.109 1 42.91 18 LYS B N 1
ATOM 1490 C CA . LYS B 1 18 ? 4.043 45.219 26.688 1 42.91 18 LYS B CA 1
ATOM 1491 C C . LYS B 1 18 ? 5.312 45.5 25.891 1 42.91 18 LYS B C 1
ATOM 1493 O O . LYS B 1 18 ? 6.387 45.656 26.469 1 42.91 18 LYS B O 1
ATOM 1498 N N . ASP B 1 19 ? 5.688 44.812 24.969 1 42.94 19 ASP B N 1
ATOM 1499 C CA . ASP B 1 19 ? 6.801 45.344 24.188 1 42.94 19 ASP B CA 1
ATOM 1500 C C . ASP B 1 19 ? 6.582 46.812 23.859 1 42.94 19 ASP B C 1
ATOM 1502 O O . ASP B 1 19 ? 5.473 47.219 23.5 1 42.94 19 ASP B O 1
ATOM 1506 N N . LYS B 1 20 ? 7.426 47.719 24.359 1 45.72 20 LYS B N 1
ATOM 1507 C CA . LYS B 1 20 ? 7.734 49.062 23.891 1 45.72 20 LYS B CA 1
ATOM 1508 C C . LYS B 1 20 ? 7.621 49.156 22.375 1 45.72 20 LYS B C 1
ATOM 1510 O O . LYS B 1 20 ? 7.707 48.156 21.672 1 45.72 20 LYS B O 1
ATOM 1515 N N . ALA B 1 21 ? 7.754 50.312 21.812 1 47.72 21 ALA B N 1
ATOM 1516 C CA . ALA B 1 21 ? 7.633 51 20.516 1 47.72 21 ALA B CA 1
ATOM 1517 C C . ALA B 1 21 ? 8.242 50.156 19.406 1 47.72 21 ALA B C 1
ATOM 1519 O O . ALA B 1 21 ? 7.66 50.062 18.312 1 47.72 21 ALA B O 1
ATOM 1520 N N . GLY B 1 22 ? 9.641 50.062 19.266 1 45.25 22 GLY B N 1
ATOM 1521 C CA . GLY B 1 22 ? 10.5 50 18.094 1 45.25 22 GLY B CA 1
ATOM 1522 C C . GLY B 1 22 ? 10.633 48.594 17.531 1 45.25 22 GLY B C 1
ATOM 1523 O O . GLY B 1 22 ? 11.492 48.344 16.688 1 45.25 22 GLY B O 1
ATOM 1524 N N . LYS B 1 23 ? 10.391 47.531 18.312 1 49.72 23 LYS B N 1
ATOM 1525 C CA . LYS B 1 23 ? 10.875 46.25 17.781 1 49.72 23 LYS B CA 1
ATOM 1526 C C . LYS B 1 23 ? 9.984 45.75 16.656 1 49.72 23 LYS B C 1
ATOM 1528 O O . LYS B 1 23 ? 8.789 46.062 16.625 1 49.72 23 LYS B O 1
ATOM 1533 N N . SER B 1 24 ? 10.641 45.375 15.516 1 51.47 24 SER B N 1
ATOM 1534 C CA . SER B 1 24 ? 10.125 44.781 14.281 1 51.47 24 SER B CA 1
ATOM 1535 C C . SER B 1 24 ? 9.055 43.75 14.586 1 51.47 24 SER B C 1
ATOM 1537 O O . SER B 1 24 ? 9.102 43.062 15.617 1 51.47 24 SER B O 1
ATOM 1539 N N . PRO B 1 25 ? 7.824 43.906 14.055 1 51.75 25 PRO B N 1
ATOM 1540 C CA . PRO B 1 25 ? 6.746 42.938 14.234 1 51.75 25 PRO B CA 1
ATOM 1541 C C . PRO B 1 25 ? 7.258 41.5 14.359 1 51.75 25 PRO B C 1
ATOM 1543 O O . PRO B 1 25 ? 7.949 41 13.469 1 51.75 25 PRO B O 1
ATOM 1546 N N . VAL B 1 26 ? 7.836 41 15.438 1 54.94 26 VAL B N 1
ATOM 1547 C CA . VAL B 1 26 ? 8.273 39.656 15.672 1 54.94 26 VAL B CA 1
ATOM 1548 C C . VAL B 1 26 ? 7.215 38.656 15.172 1 54.94 26 VAL B C 1
ATOM 1550 O O . VAL B 1 26 ? 6.027 38.812 15.477 1 54.94 26 VAL B O 1
ATOM 1553 N N . LEU B 1 27 ? 7.367 38.062 13.984 1 60.09 27 LEU B N 1
ATOM 1554 C CA . LEU B 1 27 ? 6.512 37.031 13.43 1 60.09 27 LEU B CA 1
ATOM 1555 C C . LEU B 1 27 ? 6.113 36.031 14.508 1 60.09 27 LEU B C 1
ATOM 1557 O O . LEU B 1 27 ? 6.977 35.406 15.125 1 60.09 27 LEU B O 1
ATOM 1561 N N . HIS B 1 28 ? 4.934 36.156 15.109 1 76.38 28 HIS B N 1
ATOM 1562 C CA . HIS B 1 28 ? 4.383 35.281 16.141 1 76.38 28 HIS B CA 1
ATOM 1563 C C . HIS B 1 28 ? 4.016 33.938 15.562 1 76.38 28 HIS B C 1
ATOM 1565 O O . HIS B 1 28 ? 3.129 33.812 14.719 1 76.38 28 HIS B O 1
ATOM 1571 N N . VAL B 1 29 ? 4.941 32.938 15.742 1 82.38 29 VAL B N 1
ATOM 1572 C CA . VAL B 1 29 ? 4.688 31.594 15.227 1 82.38 29 VAL B CA 1
ATOM 1573 C C . VAL B 1 29 ? 4.609 30.594 16.391 1 82.38 29 VAL B C 1
ATOM 1575 O O . VAL B 1 29 ? 5.094 30.875 17.484 1 82.38 29 VAL B O 1
ATOM 1578 N N . PHE B 1 30 ? 3.949 29.578 16.094 1 87.44 30 PHE B N 1
ATOM 1579 C CA . PHE B 1 30 ? 3.838 28.5 17.062 1 87.44 30 PHE B CA 1
ATOM 1580 C C . PHE B 1 30 ? 5.152 27.75 17.188 1 87.44 30 PHE B C 1
ATOM 1582 O O . PHE B 1 30 ? 5.773 27.406 16.188 1 87.44 30 PHE B O 1
ATOM 1589 N N . GLU B 1 31 ? 5.613 27.594 18.422 1 82.75 31 GLU B N 1
ATOM 1590 C CA . GLU B 1 31 ? 6.77 26.766 18.719 1 82.75 31 GLU B CA 1
ATOM 1591 C C . GLU B 1 31 ? 6.367 25.547 19.547 1 82.75 31 GLU B C 1
ATOM 1593 O O . GLU B 1 31 ? 5.734 25.688 20.609 1 82.75 31 GLU B O 1
ATOM 1598 N N . ASP B 1 32 ? 6.734 24.391 19.016 1 81.19 32 ASP B N 1
ATOM 1599 C CA . ASP B 1 32 ? 6.434 23.172 19.766 1 81.19 32 ASP B CA 1
ATOM 1600 C C . ASP B 1 32 ? 7.168 23.156 21.094 1 81.19 32 ASP B C 1
ATOM 1602 O O . ASP B 1 32 ? 8.398 23.25 21.141 1 81.19 32 ASP B O 1
ATOM 1606 N N . PRO B 1 33 ? 6.441 23.031 22.141 1 81.56 33 PRO B N 1
ATOM 1607 C CA . PRO B 1 33 ? 7.082 23.047 23.469 1 81.56 33 PRO B CA 1
ATOM 1608 C C . PRO B 1 33 ? 8.047 21.875 23.656 1 81.56 33 PRO B C 1
ATOM 1610 O O . PRO B 1 33 ? 8.992 21.984 24.453 1 81.56 33 PRO B O 1
ATOM 1613 N N . GLU B 1 34 ? 7.82 20.75 22.969 1 81.25 34 GLU B N 1
ATOM 1614 C CA . GLU B 1 34 ? 8.672 19.578 23.109 1 81.25 34 GLU B CA 1
ATOM 1615 C C . GLU B 1 34 ? 9.914 19.688 22.219 1 81.25 34 GLU B C 1
ATOM 1617 O O . GLU B 1 34 ? 10.82 18.859 22.312 1 81.25 34 GLU B O 1
ATOM 1622 N N . GLY B 1 35 ? 9.977 20.734 21.578 1 79.38 35 GLY B N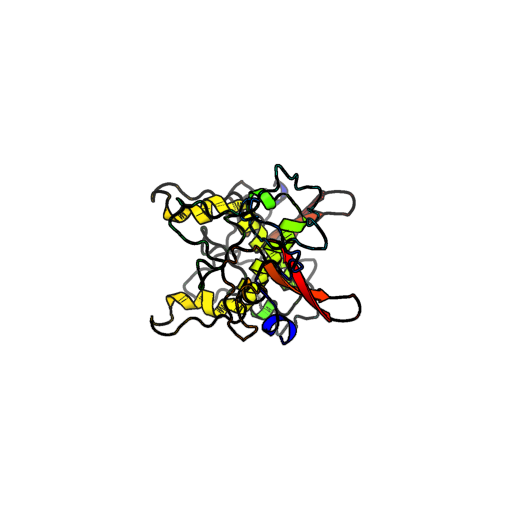 1
ATOM 1623 C CA . GLY B 1 35 ? 11.133 20.938 20.703 1 79.38 35 GLY B CA 1
ATOM 1624 C C . GLY B 1 35 ? 11 20.25 19.359 1 79.38 35 GLY B C 1
ATOM 1625 O O . GLY B 1 35 ? 9.891 19.922 18.938 1 79.38 35 GLY B O 1
ATOM 1626 N N . LYS B 1 36 ? 12.117 20.078 18.719 1 77.56 36 LYS B N 1
ATOM 1627 C CA . LYS B 1 36 ? 12.148 19.453 17.391 1 77.56 36 LYS B CA 1
ATOM 1628 C C . LYS B 1 36 ? 11.977 17.953 17.469 1 77.56 36 LYS B C 1
ATOM 1630 O O . LYS B 1 36 ? 12.453 17.312 18.422 1 77.56 36 LYS B O 1
ATOM 1635 N N . ILE B 1 37 ? 11.156 17.422 16.625 1 77.12 37 ILE B N 1
ATOM 1636 C CA . ILE B 1 37 ? 10.945 15.984 16.562 1 77.12 37 ILE B CA 1
ATOM 1637 C C . ILE B 1 37 ? 12.25 15.289 16.172 1 77.12 37 ILE B C 1
ATOM 1639 O O . ILE B 1 37 ? 12.977 15.773 15.297 1 77.12 37 ILE B O 1
ATOM 1643 N N . GLU B 1 38 ? 12.516 14.227 16.922 1 82.31 38 GLU B N 1
ATOM 1644 C CA . GLU B 1 38 ? 13.68 13.422 16.578 1 82.31 38 GLU B CA 1
ATOM 1645 C C . GLU B 1 38 ? 13.391 12.523 15.367 1 82.31 38 GLU B C 1
ATOM 1647 O O . GLU B 1 38 ? 12.383 11.82 15.344 1 82.31 38 GLU B O 1
ATOM 1652 N N . LEU B 1 39 ? 14.234 12.672 14.328 1 86.19 39 LEU B N 1
ATOM 1653 C CA . LEU B 1 39 ? 14.109 11.836 13.141 1 86.19 39 LEU B CA 1
ATOM 1654 C C . LEU B 1 39 ? 14.914 10.547 13.289 1 86.19 39 LEU B C 1
ATOM 1656 O O . LEU B 1 39 ? 15.859 10.492 14.078 1 86.19 39 LEU B O 1
ATOM 1660 N N . PRO B 1 40 ? 14.422 9.555 12.594 1 88.06 40 PRO B N 1
ATOM 1661 C CA . PRO B 1 40 ? 15.25 8.344 12.609 1 88.06 40 PRO B CA 1
ATOM 1662 C C . PRO B 1 40 ? 16.688 8.609 12.195 1 88.06 40 PRO B C 1
ATOM 1664 O O . PRO B 1 40 ? 16.953 9.492 11.367 1 88.06 40 PRO B O 1
ATOM 1667 N N . PRO B 1 41 ? 17.594 7.832 12.844 1 88.62 41 PRO B N 1
ATOM 1668 C CA . PRO B 1 41 ? 19 8.047 12.555 1 88.62 41 PRO B CA 1
ATOM 1669 C C . PRO B 1 41 ? 19.328 7.949 11.062 1 88.62 41 PRO B C 1
ATOM 1671 O O . PRO B 1 41 ? 20.297 8.547 10.594 1 88.62 41 PRO B O 1
ATOM 1674 N N . SER B 1 42 ? 18.625 7.258 10.336 1 89.75 42 SER B N 1
ATOM 1675 C CA . SER B 1 42 ? 18.859 7.055 8.906 1 89.75 42 SER B CA 1
ATOM 1676 C C . SER B 1 42 ? 18.531 8.312 8.109 1 89.75 42 SER B C 1
ATOM 1678 O O . SER B 1 42 ? 18.875 8.414 6.934 1 89.75 42 SER B O 1
ATOM 1680 N N . LEU B 1 43 ? 17.922 9.195 8.812 1 90.69 43 LEU B N 1
ATOM 1681 C CA . LEU B 1 43 ? 17.547 10.445 8.148 1 90.69 43 LEU B CA 1
ATOM 1682 C C . LEU B 1 43 ? 18.375 11.609 8.688 1 90.69 43 LEU B C 1
ATOM 1684 O O . LEU B 1 43 ? 18.219 12.008 9.844 1 90.69 43 LEU B O 1
ATOM 1688 N N . LYS B 1 44 ? 19.25 12.109 7.867 1 88.62 44 LYS B N 1
ATOM 1689 C CA . LYS B 1 44 ? 20.109 13.227 8.266 1 88.62 44 LYS B CA 1
ATOM 1690 C C . LYS B 1 44 ? 19.453 14.562 7.898 1 88.62 44 LYS B C 1
ATOM 1692 O O . LYS B 1 44 ? 19.094 14.789 6.738 1 88.62 44 LYS B O 1
ATOM 1697 N N . VAL B 1 45 ? 19.359 15.359 8.883 1 86.62 45 VAL B N 1
ATOM 1698 C CA . VAL B 1 45 ? 18.734 16.672 8.695 1 86.62 45 VAL B CA 1
ATOM 1699 C C . VAL B 1 45 ? 19.766 17.641 8.102 1 86.62 45 VAL B C 1
ATOM 1701 O O . VAL B 1 45 ? 20.844 17.812 8.656 1 86.62 45 VAL B O 1
ATOM 1704 N N . ASN B 1 46 ? 19.453 18.109 6.895 1 88.44 46 ASN B N 1
ATOM 1705 C CA . ASN B 1 46 ? 20.281 19.156 6.316 1 88.44 46 ASN B CA 1
ATOM 1706 C C . ASN B 1 46 ? 20.047 20.5 6.996 1 88.44 46 ASN B C 1
ATOM 1708 O O . ASN B 1 46 ? 20.984 21.156 7.426 1 88.44 46 ASN B O 1
ATOM 1712 N N . SER B 1 47 ? 18.75 20.875 7.113 1 87.62 47 SER B N 1
ATOM 1713 C CA . SER B 1 47 ? 18.375 22.125 7.762 1 87.62 47 SER B CA 1
ATOM 1714 C C . SER B 1 47 ? 16.922 22.094 8.227 1 87.62 47 SER B C 1
ATOM 1716 O O . SER B 1 47 ? 16.125 21.297 7.719 1 87.62 47 SER B O 1
ATOM 1718 N N . TRP B 1 48 ? 16.75 22.828 9.227 1 83.94 48 TRP B N 1
ATOM 1719 C CA . TRP B 1 48 ? 15.391 23.062 9.688 1 83.94 48 TRP B CA 1
ATOM 1720 C C . TRP B 1 48 ? 14.906 24.438 9.258 1 83.94 48 TRP B C 1
ATOM 1722 O O . TRP B 1 48 ? 15.539 25.453 9.555 1 83.94 48 TRP B O 1
ATOM 1732 N N . LYS B 1 49 ? 13.961 24.406 8.359 1 81.62 49 LYS B N 1
ATOM 1733 C CA . LYS B 1 49 ? 13.422 25.672 7.863 1 81.62 49 LYS B CA 1
ATOM 1734 C C . LYS B 1 49 ? 11.898 25.719 7.992 1 81.62 49 LYS B C 1
ATOM 1736 O O . LYS B 1 49 ? 11.219 24.75 7.66 1 81.62 49 LYS B O 1
ATOM 1741 N N . ARG B 1 50 ? 11.414 26.75 8.633 1 80.5 50 ARG B N 1
ATOM 1742 C CA . ARG B 1 50 ? 9.977 26.953 8.695 1 80.5 50 ARG B CA 1
ATOM 1743 C C . ARG B 1 50 ? 9.422 27.391 7.344 1 80.5 50 ARG B C 1
ATOM 1745 O O . ARG B 1 50 ? 10.039 28.203 6.648 1 80.5 50 ARG B O 1
ATOM 1752 N N . PHE B 1 51 ? 8.312 26.656 7.078 1 75.62 51 PHE B N 1
ATOM 1753 C CA . PHE B 1 51 ? 7.68 27.062 5.828 1 75.62 51 PHE B CA 1
ATOM 1754 C C . PHE B 1 51 ? 7.191 28.516 5.918 1 75.62 51 PHE B C 1
ATOM 1756 O O . PHE B 1 51 ? 6.504 28.875 6.871 1 75.62 51 PHE B O 1
ATOM 1763 N N . GLN B 1 52 ? 7.766 29.453 5.141 1 67.75 52 GLN B N 1
ATOM 1764 C CA . GLN B 1 52 ? 7.289 30.828 5.031 1 67.75 52 GLN B CA 1
ATOM 1765 C C . GLN B 1 52 ? 6.727 31.109 3.641 1 67.75 52 GLN B C 1
ATOM 1767 O O . GLN B 1 52 ? 7.34 30.75 2.635 1 67.75 52 GLN B O 1
ATOM 1772 N N . LEU B 1 53 ? 5.414 31.359 3.709 1 62 53 LEU B N 1
ATOM 1773 C CA . LEU B 1 53 ? 4.797 31.719 2.439 1 62 53 LEU B CA 1
ATOM 1774 C C . LEU B 1 53 ? 5.512 32.906 1.812 1 62 53 LEU B C 1
ATOM 1776 O O . LEU B 1 53 ? 5.676 33.938 2.455 1 62 53 LEU B O 1
ATOM 1780 N N . LYS B 1 54 ? 6.387 32.562 0.934 1 58.12 54 LYS B N 1
ATOM 1781 C CA . LYS B 1 54 ? 6.934 33.688 0.216 1 58.12 54 LYS B CA 1
ATOM 1782 C C . LYS B 1 54 ? 5.871 34.375 -0.657 1 58.12 54 LYS B C 1
ATOM 1784 O O . LYS B 1 54 ? 4.988 33.688 -1.191 1 58.12 54 LYS B O 1
ATOM 1789 N N . PRO B 1 55 ? 5.812 35.625 -0.45 1 57.44 55 PRO B N 1
ATOM 1790 C CA . PRO B 1 55 ? 4.852 36.406 -1.234 1 57.44 55 PRO B CA 1
ATOM 1791 C C . PRO B 1 55 ? 4.684 35.875 -2.656 1 57.44 55 PRO B C 1
ATOM 1793 O O . PRO B 1 55 ? 3.594 35.969 -3.229 1 57.44 55 PRO B O 1
ATOM 1796 N N . LEU B 1 56 ? 5.758 35.531 -3.186 1 52.28 56 LEU B N 1
ATOM 1797 C CA . LEU B 1 56 ? 5.648 35.281 -4.617 1 52.28 56 LEU B CA 1
ATOM 1798 C C . LEU B 1 56 ? 4.957 33.938 -4.875 1 52.28 56 LEU B C 1
ATOM 1800 O O . LEU B 1 56 ? 4.633 33.625 -6.02 1 52.28 56 LEU B O 1
ATOM 1804 N N . LEU B 1 57 ? 4.961 33.125 -3.957 1 56.97 57 LEU B N 1
ATOM 1805 C CA . LEU B 1 57 ? 4.324 31.859 -4.27 1 56.97 57 LEU B CA 1
ATOM 1806 C C . LEU B 1 57 ? 2.805 31.969 -4.219 1 56.97 57 LEU B C 1
ATOM 1808 O O . LEU B 1 57 ? 2.242 32.344 -3.184 1 56.97 57 LEU B O 1
ATOM 1812 N N . PHE B 1 58 ? 2.301 32.406 -5.34 1 63.12 58 PHE B N 1
ATOM 1813 C CA . PHE B 1 58 ? 0.917 32.688 -5.68 1 63.12 58 PHE B CA 1
ATOM 1814 C C . PHE B 1 58 ? -0.026 31.656 -5.09 1 63.12 58 PHE B C 1
ATOM 1816 O O . PHE B 1 58 ? -1.164 31.969 -4.738 1 63.12 58 PHE B O 1
ATOM 1823 N N . GLN B 1 59 ? 0.317 30.453 -4.914 1 71.25 59 GLN B N 1
ATOM 1824 C CA . GLN B 1 59 ? -0.736 29.562 -4.449 1 71.25 59 GLN B CA 1
ATOM 1825 C C . GLN B 1 59 ? -0.574 29.25 -2.965 1 71.25 59 GLN B C 1
ATOM 1827 O O . GLN B 1 59 ? 0.535 28.969 -2.502 1 71.25 59 GLN B O 1
ATOM 1832 N N . VAL B 1 60 ? -1.642 29.578 -2.213 1 77.31 60 VAL B N 1
ATOM 1833 C CA . VAL B 1 60 ? -1.696 29.234 -0.793 1 77.31 60 VAL B CA 1
ATOM 1834 C C . VAL B 1 60 ? -1.555 27.734 -0.612 1 77.31 60 VAL B C 1
ATOM 1836 O O . VAL B 1 60 ? -2.24 26.953 -1.278 1 77.31 60 VAL B O 1
ATOM 1839 N N . PRO B 1 61 ? -0.617 27.328 0.162 1 87 61 PRO B N 1
ATOM 1840 C CA . PRO B 1 61 ? -0.461 25.891 0.41 1 87 61 PRO B CA 1
ATOM 1841 C C . PRO B 1 61 ? -1.72 25.25 0.991 1 87 61 PRO B C 1
ATOM 1843 O O . PRO B 1 61 ? -2.494 25.922 1.68 1 87 61 PRO B O 1
ATOM 1846 N N . VAL B 1 62 ? -1.967 24.047 0.552 1 90.12 62 VAL B N 1
ATOM 1847 C CA . VAL B 1 62 ? -3.09 23.281 1.088 1 90.12 62 VAL B CA 1
ATOM 1848 C C . VAL B 1 62 ? -2.576 22.016 1.776 1 90.12 62 VAL B C 1
ATOM 1850 O O . VAL B 1 62 ? -1.516 21.5 1.423 1 90.12 62 VAL B O 1
ATOM 1853 N N . VAL B 1 63 ? -3.33 21.609 2.766 1 92.06 63 VAL B N 1
ATOM 1854 C CA . VAL B 1 63 ? -2.971 20.375 3.467 1 92.06 63 VAL B CA 1
ATOM 1855 C C . VAL B 1 63 ? -3.363 19.172 2.625 1 92.06 63 VAL B C 1
ATOM 1857 O O . VAL B 1 63 ? -2.609 18.188 2.531 1 92.06 63 VAL B O 1
ATOM 1860 N N . VAL B 1 64 ? -4.516 19.25 2.008 1 93.56 64 VAL B N 1
ATOM 1861 C CA . VAL B 1 64 ? -5.023 18.203 1.137 1 93.56 64 VAL B CA 1
ATOM 1862 C C . VAL B 1 64 ? -5.238 18.75 -0.272 1 93.56 64 VAL B C 1
ATOM 1864 O O . VAL B 1 64 ? -6.074 19.625 -0.479 1 93.56 64 VAL B O 1
ATOM 1867 N N . LYS B 1 65 ? -4.469 18.266 -1.159 1 90.88 65 LYS B N 1
ATOM 1868 C CA . LYS B 1 65 ? -4.594 18.719 -2.543 1 90.88 65 LYS B CA 1
ATOM 1869 C C . LYS B 1 65 ? -5.633 17.906 -3.299 1 90.88 65 LYS B C 1
ATOM 1871 O O . LYS B 1 65 ? -6.492 18.469 -3.988 1 90.88 65 LYS B O 1
ATOM 1876 N N . ASN B 1 66 ? -5.59 16.609 -3.271 1 91.31 66 ASN B N 1
ATOM 1877 C CA . ASN B 1 66 ? -6.531 15.703 -3.914 1 91.31 66 ASN B CA 1
ATOM 1878 C C . ASN B 1 66 ? -7.355 14.93 -2.887 1 91.31 66 ASN B C 1
ATOM 1880 O O . ASN B 1 66 ? -6.82 14.094 -2.156 1 91.31 66 ASN B O 1
ATOM 1884 N N . GLU B 1 67 ? -8.609 15.172 -2.844 1 91.25 67 GLU B N 1
ATOM 1885 C CA . GLU B 1 67 ? -9.477 14.562 -1.84 1 91.25 67 GLU B CA 1
ATOM 1886 C C . GLU B 1 67 ? -9.906 13.164 -2.258 1 91.25 67 GLU B C 1
ATOM 1888 O O . GLU B 1 67 ? -10.438 12.406 -1.448 1 91.25 67 GLU B O 1
ATOM 1893 N N . ASN B 1 68 ? -9.609 12.773 -3.494 1 89.38 68 ASN B N 1
ATOM 1894 C CA . ASN B 1 68 ? -10.117 11.508 -4.02 1 89.38 68 ASN B CA 1
ATOM 1895 C C . ASN B 1 68 ? -9 10.484 -4.18 1 89.38 68 ASN B C 1
ATOM 1897 O O . ASN B 1 68 ? -9.211 9.414 -4.758 1 89.38 68 ASN B O 1
ATOM 1901 N N . TRP B 1 69 ? -7.906 10.867 -3.791 1 89.38 69 TRP B N 1
ATOM 1902 C CA . TRP B 1 69 ? -6.75 9.992 -3.965 1 89.38 69 TRP B CA 1
ATOM 1903 C C . TRP B 1 69 ? -5.711 10.234 -2.873 1 89.38 69 TRP B C 1
ATOM 1905 O O . TRP B 1 69 ? -5.676 11.312 -2.271 1 89.38 69 TRP B O 1
ATOM 1915 N N . PHE B 1 70 ? -4.977 9.242 -2.65 1 92.81 70 PHE B N 1
ATOM 1916 C CA . PHE B 1 70 ? -3.949 9.359 -1.622 1 92.81 70 PHE B CA 1
ATOM 1917 C C . PHE B 1 70 ? -2.756 8.469 -1.952 1 92.81 70 PHE B C 1
ATOM 1919 O O . PHE B 1 70 ? -2.92 7.277 -2.234 1 92.81 70 PHE B O 1
ATOM 1926 N N . ASP B 1 71 ? -1.609 9.086 -2.037 1 92.38 71 ASP B N 1
ATOM 1927 C CA . ASP B 1 71 ? -0.365 8.383 -2.332 1 92.38 71 ASP B CA 1
ATOM 1928 C C . ASP B 1 71 ? 0.82 9.047 -1.635 1 92.38 71 ASP B C 1
ATOM 1930 O O . ASP B 1 71 ? 1.163 10.195 -1.937 1 92.38 71 ASP B O 1
ATOM 1934 N N . LEU B 1 72 ? 1.488 8.367 -0.704 1 94.94 72 LEU B N 1
ATOM 1935 C CA . LEU B 1 72 ? 2.641 8.922 -0.005 1 94.94 72 LEU B CA 1
ATOM 1936 C C . LEU B 1 72 ? 3.943 8.406 -0.605 1 94.94 72 LEU B C 1
ATOM 1938 O O . LEU B 1 72 ? 5.023 8.898 -0.271 1 94.94 72 LEU B O 1
ATOM 1942 N N . PHE B 1 73 ? 3.863 7.441 -1.528 1 94.25 73 PHE B N 1
ATOM 1943 C CA . PHE B 1 73 ? 5.078 6.844 -2.076 1 94.25 73 PHE B CA 1
ATOM 1944 C C . PHE B 1 73 ? 5.734 7.781 -3.082 1 94.25 73 PHE B C 1
ATOM 1946 O O . PHE B 1 73 ? 6.945 8 -3.035 1 94.25 73 PHE B O 1
ATOM 1953 N N . SER B 1 74 ? 5.02 8.344 -3.967 1 90.94 74 SER B N 1
ATOM 1954 C CA . SER B 1 74 ? 5.527 9.078 -5.125 1 90.94 74 SER B CA 1
ATOM 1955 C C . SER B 1 74 ? 6.336 10.297 -4.695 1 90.94 74 SER B C 1
ATOM 1957 O O . SER B 1 74 ? 7.398 10.57 -5.25 1 90.94 74 SER B O 1
ATOM 1959 N N . ALA B 1 75 ? 5.902 11.039 -3.682 1 90.31 75 ALA B N 1
ATOM 1960 C CA . ALA B 1 75 ? 6.555 12.289 -3.318 1 90.31 75 ALA B CA 1
ATOM 1961 C C . ALA B 1 75 ? 7.562 12.078 -2.191 1 90.31 75 ALA B C 1
ATOM 1963 O O . ALA B 1 75 ? 8.242 13.023 -1.772 1 90.31 75 ALA B O 1
ATOM 1964 N N . ASN B 1 76 ? 7.711 10.781 -1.708 1 93.56 76 ASN B N 1
ATOM 1965 C CA . ASN B 1 76 ? 8.523 10.562 -0.519 1 93.56 76 ASN B CA 1
ATOM 1966 C C . ASN B 1 76 ? 9.562 9.461 -0.742 1 93.56 76 ASN B C 1
ATOM 1968 O O . ASN B 1 76 ? 9.906 8.727 0.187 1 93.56 76 ASN B O 1
ATOM 1972 N N . GLU B 1 77 ? 10.008 9.367 -1.977 1 92.06 77 GLU B N 1
ATOM 1973 C CA . GLU B 1 77 ? 11.008 8.352 -2.32 1 92.06 77 GLU B CA 1
ATOM 1974 C C . GLU B 1 77 ? 12.258 8.492 -1.462 1 92.06 77 GLU B C 1
ATOM 1976 O O . GLU B 1 77 ? 12.844 7.496 -1.044 1 92.06 77 GLU B O 1
ATOM 1981 N N . HIS B 1 78 ? 12.68 9.727 -1.103 1 91.12 78 HIS B N 1
ATOM 1982 C CA . HIS B 1 78 ? 13.898 10.008 -0.351 1 91.12 78 HIS B CA 1
ATOM 1983 C C . HIS B 1 78 ? 13.797 9.492 1.079 1 91.12 78 HIS B C 1
ATOM 1985 O O . HIS B 1 78 ? 14.812 9.344 1.765 1 91.12 78 HIS B O 1
ATOM 1991 N N . LEU B 1 79 ? 12.562 9.188 1.558 1 94.06 79 LEU B N 1
ATOM 1992 C CA . LEU B 1 79 ? 12.359 8.719 2.926 1 94.06 79 LEU B CA 1
ATOM 1993 C C . LEU B 1 79 ? 12.383 7.195 2.992 1 94.06 79 LEU B C 1
ATOM 1995 O O . LEU B 1 79 ? 12.508 6.621 4.074 1 94.06 79 LEU B O 1
ATOM 1999 N N . LEU B 1 80 ? 12.273 6.539 1.866 1 92.88 80 LEU B N 1
ATOM 2000 C CA . LEU B 1 80 ? 11.977 5.109 1.835 1 92.88 80 LEU B CA 1
ATOM 2001 C C . LEU B 1 80 ? 13.219 4.297 2.205 1 92.88 80 LEU B C 1
ATOM 2003 O O . LEU B 1 80 ? 13.117 3.1 2.488 1 92.88 80 LEU B O 1
ATOM 2007 N N . GLY B 1 81 ? 14.352 5.031 2.26 1 91.88 81 GLY B N 1
ATOM 2008 C CA . GLY B 1 81 ? 15.547 4.383 2.777 1 91.88 81 GLY B CA 1
ATOM 2009 C C . GLY B 1 81 ? 15.477 4.105 4.266 1 91.88 81 GLY B C 1
ATOM 2010 O O . GLY B 1 81 ? 16.188 3.236 4.773 1 91.88 81 GLY B O 1
ATOM 2011 N N . SER B 1 82 ? 14.719 4.863 5.023 1 91.94 82 SER B N 1
ATOM 2012 C CA . SER B 1 82 ? 14.469 4.645 6.445 1 91.94 82 SER B CA 1
ATOM 2013 C C . SER B 1 82 ? 13.43 3.555 6.664 1 91.94 82 SER B C 1
ATOM 2015 O O . SER B 1 82 ? 12.281 3.689 6.23 1 91.94 82 SER B O 1
ATOM 2017 N N . GLU B 1 83 ? 13.875 2.521 7.395 1 90.06 83 GLU B N 1
ATOM 2018 C CA . GLU B 1 83 ? 12.953 1.423 7.672 1 90.06 83 GLU B CA 1
ATOM 2019 C C . GLU B 1 83 ? 11.688 1.924 8.367 1 90.06 83 GLU B C 1
ATOM 2021 O O . GLU B 1 83 ? 10.578 1.531 8.008 1 90.06 83 GLU B O 1
ATOM 2026 N N . LEU B 1 84 ? 11.875 2.727 9.297 1 90.12 84 LEU B N 1
ATOM 2027 C CA . LEU B 1 84 ? 10.734 3.258 10.047 1 90.12 84 LEU B CA 1
ATOM 2028 C C . LEU B 1 84 ? 9.789 4.02 9.117 1 90.12 84 LEU B C 1
ATOM 2030 O O . LEU B 1 84 ? 8.578 3.781 9.133 1 90.12 84 LEU B O 1
ATOM 2034 N N . MET B 1 85 ? 10.32 4.895 8.281 1 93.06 85 MET B N 1
ATOM 2035 C CA . MET B 1 85 ? 9.492 5.695 7.387 1 93.06 85 MET B CA 1
ATOM 2036 C C . MET B 1 85 ? 8.797 4.816 6.352 1 93.06 85 MET B C 1
ATOM 2038 O O . MET B 1 85 ? 7.637 5.043 6.012 1 93.06 85 MET B O 1
ATOM 2042 N N . ARG B 1 86 ? 9.547 3.805 5.898 1 92.69 86 ARG B N 1
ATOM 2043 C CA . ARG B 1 86 ? 8.953 2.861 4.957 1 92.69 86 ARG B CA 1
ATOM 2044 C C . ARG B 1 86 ? 7.758 2.146 5.578 1 92.69 86 ARG B C 1
ATOM 2046 O O . ARG B 1 86 ? 6.719 1.979 4.934 1 92.69 86 ARG B O 1
ATOM 2053 N N . TRP B 1 87 ? 7.91 1.802 6.805 1 91 87 TRP B N 1
ATOM 2054 C CA . TRP B 1 87 ? 6.84 1.136 7.539 1 91 87 TRP B CA 1
ATOM 2055 C C . TRP B 1 87 ? 5.641 2.061 7.707 1 91 87 TRP B C 1
ATOM 2057 O O . TRP B 1 87 ? 4.504 1.67 7.426 1 91 87 TRP B O 1
ATOM 2067 N N . ILE B 1 88 ? 5.84 3.211 8.109 1 90.88 88 ILE B N 1
ATOM 2068 C CA . ILE B 1 88 ? 4.777 4.176 8.367 1 90.88 88 ILE B CA 1
ATOM 2069 C C . ILE B 1 88 ? 4.027 4.477 7.078 1 90.88 88 ILE B C 1
ATOM 2071 O O . ILE B 1 88 ? 2.795 4.402 7.035 1 90.88 88 ILE B O 1
ATOM 2075 N N . ILE B 1 89 ? 4.777 4.801 6.047 1 94.56 89 ILE B N 1
ATOM 2076 C CA . ILE B 1 89 ? 4.191 5.148 4.754 1 94.56 89 ILE B CA 1
ATOM 2077 C C . ILE B 1 89 ? 3.377 3.967 4.227 1 94.56 89 ILE B C 1
ATOM 2079 O O . ILE B 1 89 ? 2.227 4.137 3.811 1 94.56 89 ILE B O 1
ATOM 2083 N N . SER B 1 90 ? 3.973 2.77 4.324 1 92.25 90 SER B N 1
ATOM 2084 C CA . SER B 1 90 ? 3.297 1.572 3.832 1 92.25 90 SER B CA 1
ATOM 2085 C C . SER B 1 90 ? 2.01 1.308 4.609 1 92.25 90 SER B C 1
ATOM 2087 O O . SER B 1 90 ? 0.979 0.981 4.016 1 92.25 90 SER B O 1
ATOM 2089 N N . GLU B 1 91 ? 2.049 1.494 5.863 1 90.5 91 GLU B N 1
ATOM 2090 C CA . GLU B 1 91 ? 0.888 1.216 6.703 1 90.5 91 GLU B CA 1
ATOM 2091 C C . GLU B 1 91 ? -0.243 2.201 6.422 1 90.5 91 GLU B C 1
ATOM 2093 O O . GLU B 1 91 ? -1.403 1.804 6.293 1 90.5 91 GLU B O 1
ATOM 2098 N N . ILE B 1 92 ? 0.079 3.406 6.355 1 94.12 92 ILE B N 1
ATOM 2099 C CA . ILE B 1 92 ? -0.941 4.418 6.102 1 94.12 92 ILE B CA 1
ATOM 2100 C C . ILE B 1 92 ? -1.586 4.168 4.738 1 94.12 92 ILE B C 1
ATOM 2102 O O . ILE B 1 92 ? -2.812 4.215 4.609 1 94.12 92 ILE B O 1
ATOM 2106 N N . CYS B 1 93 ? -0.79 3.91 3.738 1 94.75 93 CYS B N 1
ATOM 2107 C CA . CYS B 1 93 ? -1.308 3.656 2.398 1 94.75 93 CYS B CA 1
ATOM 2108 C C . CYS B 1 93 ? -2.146 2.383 2.371 1 94.75 93 CYS B C 1
ATOM 2110 O O . CYS B 1 93 ? -3.16 2.318 1.674 1 94.75 93 CYS B O 1
ATOM 2112 N N . ALA B 1 94 ? -1.669 1.374 3.111 1 93.62 94 ALA B N 1
ATOM 2113 C CA . ALA B 1 94 ? -2.43 0.129 3.178 1 93.62 94 ALA B CA 1
ATOM 2114 C C . ALA B 1 94 ? -3.805 0.358 3.801 1 93.62 94 ALA B C 1
ATOM 2116 O O . ALA B 1 94 ? -4.812 -0.138 3.293 1 93.62 94 ALA B O 1
ATOM 2117 N N . VAL B 1 95 ? -3.871 1.061 4.852 1 93.62 95 VAL B N 1
ATOM 2118 C CA . VAL B 1 95 ? -5.133 1.348 5.523 1 93.62 95 VAL B CA 1
ATOM 2119 C C . VAL B 1 95 ? -6.066 2.094 4.574 1 93.62 95 VAL B C 1
ATOM 2121 O O . VAL B 1 95 ? -7.254 1.769 4.477 1 93.62 95 VAL B O 1
ATOM 2124 N N . TRP B 1 96 ? -5.562 3.055 3.893 1 95 96 TRP B N 1
ATOM 2125 C CA . TRP B 1 96 ? -6.324 3.805 2.9 1 95 96 TRP B CA 1
ATOM 2126 C C . TRP B 1 96 ? -6.914 2.873 1.846 1 95 96 TRP B C 1
ATOM 2128 O O . TRP B 1 96 ? -8.102 2.961 1.522 1 95 96 TRP B O 1
ATOM 2138 N N . ARG B 1 97 ? -6.133 1.969 1.374 1 94.38 97 ARG B N 1
ATOM 2139 C CA . ARG B 1 97 ? -6.574 1.051 0.329 1 94.38 97 ARG B CA 1
ATOM 2140 C C . ARG B 1 97 ? -7.617 0.076 0.863 1 94.38 97 ARG B C 1
ATOM 2142 O O . ARG B 1 97 ? -8.641 -0.167 0.214 1 94.38 97 ARG B O 1
ATOM 2149 N N . ILE B 1 98 ? -7.332 -0.454 1.995 1 94.12 98 ILE B N 1
ATOM 2150 C CA . ILE B 1 98 ? -8.18 -1.487 2.576 1 94.12 98 ILE B CA 1
ATOM 2151 C C . ILE B 1 98 ? -9.57 -0.917 2.854 1 94.12 98 ILE B C 1
ATOM 2153 O O . ILE B 1 98 ? -10.578 -1.523 2.49 1 94.12 98 ILE B O 1
ATOM 2157 N N . TYR B 1 99 ? -9.672 0.264 3.379 1 93.88 99 TYR B N 1
ATOM 2158 C CA . TYR B 1 99 ? -10.945 0.821 3.82 1 93.88 99 TYR B CA 1
ATOM 2159 C C . TYR B 1 99 ? -11.703 1.442 2.652 1 93.88 99 TYR B C 1
ATOM 2161 O O . TYR B 1 99 ? -12.914 1.673 2.74 1 93.88 99 TYR B O 1
ATOM 2169 N N . ASN B 1 100 ? -10.977 1.696 1.582 1 93.94 100 ASN B N 1
ATOM 2170 C CA . ASN B 1 100 ? -11.633 2.412 0.491 1 93.94 100 ASN B CA 1
ATOM 2171 C C . ASN B 1 100 ? -11.625 1.598 -0.799 1 93.94 100 ASN B C 1
ATOM 2173 O O . ASN B 1 100 ? -11.844 2.141 -1.883 1 93.94 100 ASN B O 1
ATOM 2177 N N . VAL B 1 101 ? -11.359 0.386 -0.761 1 89.44 101 VAL B N 1
ATOM 2178 C CA . VAL B 1 101 ? -11.188 -0.477 -1.925 1 89.44 101 VAL B CA 1
ATOM 2179 C C . VAL B 1 101 ? -12.438 -0.42 -2.801 1 89.44 101 VAL B C 1
ATOM 2181 O O . VAL B 1 101 ? -12.336 -0.343 -4.027 1 89.44 101 VAL B O 1
ATOM 2184 N N . ASN B 1 102 ? -13.641 -0.426 -2.252 1 87.12 102 ASN B N 1
ATOM 2185 C CA . ASN B 1 102 ? -14.891 -0.42 -3.006 1 87.12 102 ASN B CA 1
ATOM 2186 C C . ASN B 1 102 ? -15.062 0.876 -3.793 1 87.12 102 ASN B C 1
ATOM 2188 O O . ASN B 1 102 ? -15.539 0.857 -4.93 1 87.12 102 ASN B O 1
ATOM 2192 N N . VAL B 1 103 ? -14.68 1.872 -3.154 1 88.25 103 VAL B N 1
ATOM 2193 C CA . VAL B 1 103 ? -14.797 3.172 -3.807 1 88.25 103 VAL B CA 1
ATOM 2194 C C . VAL B 1 103 ? -13.727 3.299 -4.895 1 88.25 103 VAL B C 1
ATOM 2196 O O . VAL B 1 103 ? -14.008 3.795 -5.988 1 88.25 103 VAL B O 1
ATOM 2199 N N . LEU B 1 104 ? -12.594 2.834 -4.656 1 87.12 104 LEU B N 1
ATOM 2200 C CA . LEU B 1 104 ? -11.453 2.977 -5.551 1 87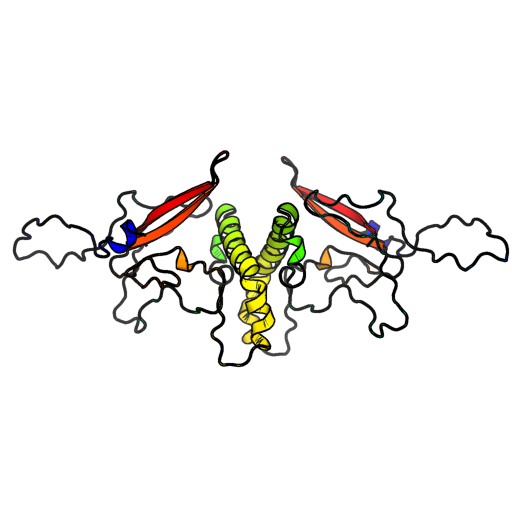.12 104 LEU B CA 1
ATOM 2201 C C . LEU B 1 104 ? -11.609 2.088 -6.781 1 87.12 104 LEU B C 1
ATOM 2203 O O . LEU B 1 104 ? -11.141 2.436 -7.867 1 87.12 104 LEU B O 1
ATOM 2207 N N . THR B 1 105 ? -12.18 0.939 -6.594 1 81.88 105 THR B N 1
ATOM 2208 C CA . THR B 1 105 ? -12.359 0.016 -7.707 1 81.88 105 THR B CA 1
ATOM 2209 C C . THR B 1 105 ? -13.594 0.39 -8.523 1 81.88 105 THR B C 1
ATOM 2211 O O . THR B 1 105 ? -13.672 0.091 -9.711 1 81.88 105 THR B O 1
ATOM 2214 N N . ASN B 1 106 ? -14.562 0.906 -7.898 1 72.69 106 ASN B N 1
ATOM 2215 C CA . ASN B 1 106 ? -15.812 1.252 -8.57 1 72.69 106 ASN B CA 1
ATOM 2216 C C . ASN B 1 106 ? -15.75 2.65 -9.18 1 72.69 106 ASN B C 1
ATOM 2218 O O . ASN B 1 106 ? -16.719 3.115 -9.773 1 72.69 106 ASN B O 1
ATOM 2222 N N . GLU B 1 107 ? -14.812 3.422 -8.805 1 61.47 107 GLU B N 1
ATOM 2223 C CA . GLU B 1 107 ? -14.766 4.801 -9.281 1 61.47 107 GLU B CA 1
ATOM 2224 C C . GLU B 1 107 ? -15.078 4.875 -10.773 1 61.47 107 GLU B C 1
ATOM 2226 O O . GLU B 1 107 ? -15.758 5.805 -11.227 1 61.47 107 GLU B O 1
ATOM 2231 N N . GLY B 1 108 ? -14.625 4.008 -11.68 1 54.28 108 GLY B N 1
ATOM 2232 C CA . GLY B 1 108 ? -15.016 4.121 -13.078 1 54.28 108 GLY B CA 1
ATOM 2233 C C . GLY B 1 108 ? -16.484 3.811 -13.312 1 54.28 108 GLY B C 1
ATOM 2234 O O . GLY B 1 108 ? -17 4.055 -14.406 1 54.28 108 GLY B O 1
ATOM 2235 N N . LYS B 1 109 ? -16.969 2.977 -12.516 1 52.38 109 LYS B N 1
ATOM 2236 C CA . LYS B 1 109 ? -18.328 2.557 -12.852 1 52.38 109 LYS B CA 1
ATOM 2237 C C . LYS B 1 109 ? -19.359 3.551 -12.328 1 52.38 109 LYS B C 1
ATOM 2239 O O . LYS B 1 109 ? -20.531 3.484 -12.695 1 52.38 109 LYS B O 1
ATOM 2244 N N . THR B 1 110 ? -19.062 4.094 -11.203 1 49.22 110 THR B N 1
ATOM 2245 C CA . THR B 1 110 ? -20.141 4.906 -10.656 1 49.22 110 THR B CA 1
ATOM 2246 C C . THR B 1 110 ? -20.312 6.195 -11.453 1 49.22 110 THR B C 1
ATOM 2248 O O . THR B 1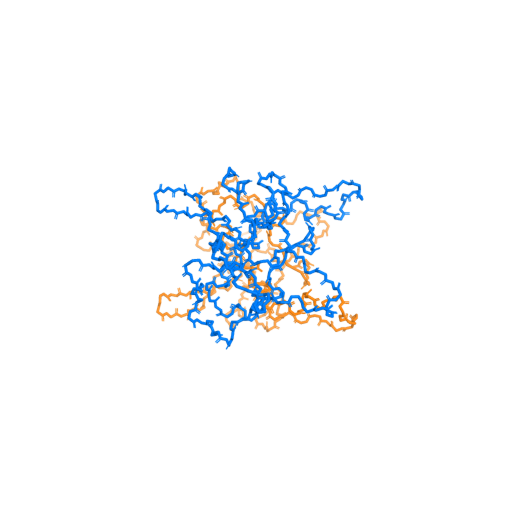 110 ? -19.328 6.789 -11.891 1 49.22 110 THR B O 1
ATOM 2251 N N . ASN B 1 111 ? -21.469 6.449 -11.922 1 48.66 111 ASN B N 1
ATOM 2252 C CA . ASN B 1 111 ? -22.047 7.691 -12.438 1 48.66 111 ASN B CA 1
ATOM 2253 C C . ASN B 1 111 ? -21.5 8.906 -11.703 1 48.66 111 ASN B C 1
ATOM 2255 O O . ASN B 1 111 ? -21.188 8.828 -10.508 1 48.66 111 ASN B O 1
ATOM 2259 N N . THR B 1 112 ? -21.125 10.086 -12.391 1 48.22 112 THR B N 1
ATOM 2260 C CA . THR B 1 112 ? -20.609 11.422 -12.133 1 48.22 112 THR B CA 1
ATOM 2261 C C . THR B 1 112 ? -21.016 11.898 -10.734 1 48.22 112 THR B C 1
ATOM 2263 O O . THR B 1 112 ? -20.297 12.68 -10.109 1 48.22 112 THR B O 1
ATOM 2266 N N . ASN B 1 113 ? -22.281 11.797 -10.352 1 50.12 113 ASN B N 1
ATOM 2267 C CA . ASN B 1 113 ? -22.906 12.734 -9.414 1 50.12 113 ASN B CA 1
ATOM 2268 C C . ASN B 1 113 ? -22.688 12.297 -7.969 1 50.12 113 ASN B C 1
ATOM 2270 O O . ASN B 1 113 ? -23.125 12.984 -7.039 1 50.12 113 ASN B O 1
ATOM 2274 N N . GLU B 1 114 ? -22.312 11.055 -7.734 1 56.03 114 GLU B N 1
ATOM 2275 C CA . GLU B 1 114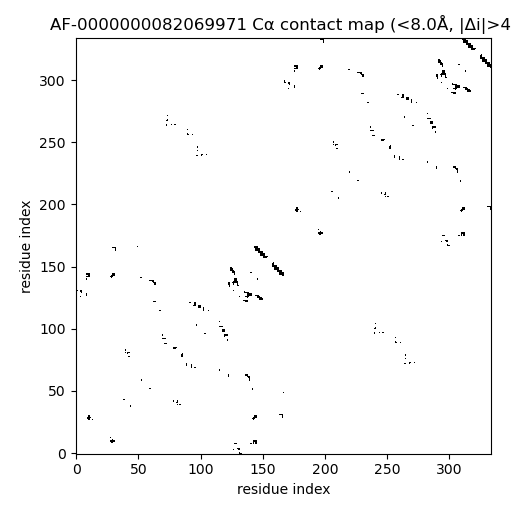 ? -22.312 10.711 -6.316 1 56.03 114 GLU B CA 1
ATOM 2276 C C . GLU B 1 114 ? -20.906 10.852 -5.723 1 56.03 114 GLU B C 1
ATOM 2278 O O . GLU B 1 114 ? -19.938 10.375 -6.305 1 56.03 114 GLU B O 1
ATOM 2283 N N . THR B 1 115 ? -20.734 11.836 -4.965 1 61.03 115 THR B N 1
ATOM 2284 C CA . THR B 1 115 ? -19.516 12.148 -4.223 1 61.03 115 THR B CA 1
ATOM 2285 C C . THR B 1 115 ? -18.922 10.891 -3.596 1 61.03 115 THR B C 1
ATOM 2287 O O . THR B 1 115 ? -19.625 10.164 -2.883 1 61.03 115 THR B O 1
ATOM 2290 N N . SER B 1 116 ? -17.906 10.266 -4.023 1 66.56 116 SER B N 1
ATOM 2291 C CA . SER B 1 116 ? -17.188 9.133 -3.439 1 66.56 116 SER B CA 1
ATOM 2292 C C . SER B 1 116 ? -16.969 9.328 -1.942 1 66.56 116 SER B C 1
ATOM 2294 O O . SER B 1 116 ? -16.391 10.328 -1.521 1 66.56 116 SER B O 1
ATOM 2296 N N . ILE B 1 117 ? -17.797 8.602 -1.157 1 83 117 ILE B N 1
ATOM 2297 C CA . ILE B 1 117 ? -17.625 8.68 0.291 1 83 117 ILE B CA 1
ATOM 2298 C C . ILE B 1 117 ? -16.578 7.672 0.745 1 83 117 ILE B C 1
ATOM 2300 O O . ILE B 1 117 ? -16.812 6.461 0.726 1 83 117 ILE B O 1
ATOM 2304 N N . PHE B 1 118 ? -15.438 8.211 1.028 1 91.5 118 PHE B N 1
ATOM 2305 C CA . PHE B 1 118 ? -14.352 7.379 1.554 1 91.5 118 PHE B CA 1
ATOM 2306 C C . PHE B 1 118 ? -14.594 7.047 3.021 1 91.5 118 PHE B C 1
ATOM 2308 O O . PHE B 1 118 ? -15.047 7.898 3.791 1 91.5 118 PHE B O 1
ATOM 2315 N N . SER B 1 119 ? -14.336 5.844 3.34 1 92.06 119 SER B N 1
ATOM 2316 C CA . SER B 1 119 ? -14.578 5.367 4.699 1 92.06 119 SER B CA 1
ATOM 2317 C C . SER B 1 119 ? -13.477 5.824 5.648 1 92.06 119 SER B C 1
ATOM 2319 O O . SER B 1 119 ? -13.719 6.031 6.836 1 92.06 119 SER B O 1
ATOM 2321 N N . TRP B 1 120 ? -12.32 5.949 5.195 1 93.88 120 TRP B N 1
ATOM 2322 C CA . TRP B 1 120 ? -11.188 6.371 6.008 1 93.88 120 TRP B CA 1
ATOM 2323 C C . TRP B 1 120 ? -10.258 7.289 5.215 1 93.88 120 TRP B C 1
ATOM 2325 O O . TRP B 1 120 ? -9.875 6.965 4.09 1 93.88 120 TRP B O 1
ATOM 2335 N N . LYS B 1 121 ? -9.914 8.445 5.781 1 94.81 121 LYS B N 1
ATOM 2336 C CA . LYS B 1 121 ? -9.031 9.43 5.184 1 94.81 121 LYS B CA 1
ATOM 2337 C C . LYS B 1 121 ? -7.906 9.812 6.141 1 94.81 121 LYS B C 1
ATOM 2339 O O . LYS B 1 121 ? -8.164 10.219 7.277 1 94.81 121 LYS B O 1
ATOM 2344 N N . PRO B 1 122 ? -6.691 9.719 5.617 1 94.94 122 PRO B N 1
ATOM 2345 C CA . PRO B 1 122 ? -5.586 9.961 6.547 1 94.94 122 PRO B CA 1
ATOM 2346 C C . PRO B 1 122 ? -5.57 11.391 7.078 1 94.94 122 PRO B C 1
ATOM 2348 O O . PRO B 1 122 ? -5.164 11.625 8.219 1 94.94 122 PRO B O 1
ATOM 2351 N N . TRP B 1 123 ? -6.105 12.367 6.332 1 95.75 123 TRP B N 1
ATOM 2352 C CA . TRP B 1 123 ? -6.016 13.766 6.746 1 95.75 123 TRP B CA 1
ATOM 2353 C C . TRP B 1 123 ? -7.07 14.086 7.801 1 95.75 123 TRP B C 1
ATOM 2355 O O . TRP B 1 123 ? -7.035 15.156 8.414 1 95.75 123 TRP B O 1
ATOM 2365 N N . GLU B 1 124 ? -7.938 13.211 8.07 1 94.38 124 GLU B N 1
ATOM 2366 C CA . GLU B 1 124 ? -8.914 13.406 9.141 1 94.38 124 GLU B CA 1
ATOM 2367 C C . GLU B 1 124 ? -8.281 13.219 10.516 1 94.38 124 GLU B C 1
ATOM 2369 O O . GLU B 1 124 ? -8.922 13.453 11.539 1 94.38 124 GLU B O 1
ATOM 2374 N N . HIS B 1 125 ? -7 12.812 10.562 1 93.88 125 HIS B N 1
ATOM 2375 C CA . HIS B 1 125 ? -6.258 12.695 11.812 1 93.88 125 HIS B CA 1
ATOM 2376 C C . HIS B 1 125 ? -5.422 13.938 12.07 1 93.88 125 HIS B C 1
ATOM 2378 O O . HIS B 1 125 ? -4.688 14 13.062 1 93.88 125 HIS B O 1
ATOM 2384 N N . ILE B 1 126 ? -5.488 14.891 11.219 1 94.75 126 ILE B N 1
ATOM 2385 C CA . ILE B 1 126 ? -4.777 16.156 11.336 1 94.75 126 ILE B CA 1
ATOM 2386 C C . ILE B 1 126 ? -5.777 17.297 11.555 1 94.75 126 ILE B C 1
ATOM 2388 O O . ILE B 1 126 ? -6.812 17.359 10.891 1 94.75 126 ILE B O 1
ATOM 2392 N N . TYR B 1 127 ? -5.469 18.094 12.477 1 94.75 127 TYR B N 1
ATOM 2393 C CA . TYR B 1 127 ? -6.316 19.25 12.758 1 94.75 127 TYR B CA 1
ATOM 2394 C C . TYR B 1 127 ? -5.52 20.547 12.695 1 94.75 127 TYR B C 1
ATOM 2396 O O . TYR B 1 127 ? -4.414 20.625 13.242 1 94.75 127 TYR B O 1
ATOM 2404 N N . ALA B 1 128 ? -6.012 21.5 12.023 1 94.31 128 ALA B N 1
ATOM 2405 C CA . ALA B 1 128 ? -5.484 22.859 11.945 1 94.31 128 ALA B CA 1
ATOM 2406 C C . ALA B 1 128 ? -6.555 23.828 11.453 1 94.31 128 ALA B C 1
ATOM 2408 O O . ALA B 1 128 ? -7.117 23.641 10.375 1 94.31 128 ALA B O 1
ATOM 2409 N N . LEU B 1 129 ? -6.82 24.844 12.25 1 93.69 129 LEU B N 1
ATOM 2410 C CA . LEU B 1 129 ? -7.781 25.891 11.906 1 93.69 129 LEU B CA 1
ATOM 2411 C C . LEU B 1 129 ? -9.125 25.281 11.508 1 93.69 129 LEU B C 1
ATOM 2413 O O . LEU B 1 129 ? -9.742 25.703 10.531 1 93.69 129 LEU B O 1
ATOM 2417 N N . CYS B 1 130 ? -9.469 24.234 12.133 1 94.31 130 CYS B N 1
ATOM 2418 C CA . CYS B 1 130 ? -10.727 23.547 11.875 1 94.31 130 CYS B CA 1
ATOM 2419 C C . CYS B 1 130 ? -11.328 23 13.164 1 94.31 130 CYS B C 1
ATOM 2421 O O . CYS B 1 130 ? -10.68 2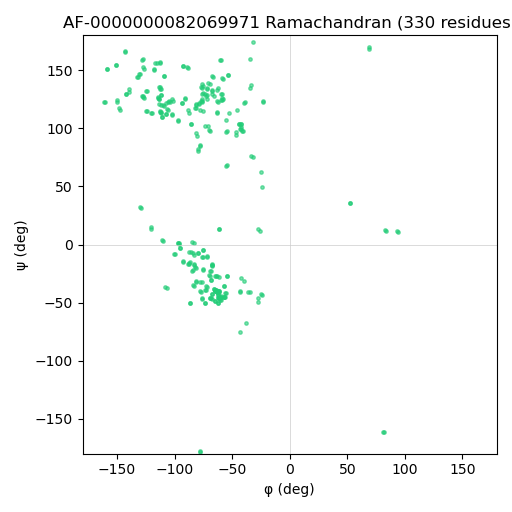3.016 14.211 1 94.31 130 CYS B O 1
ATOM 2423 N N . LYS B 1 131 ? -12.594 22.609 13.102 1 93.19 131 LYS B N 1
ATOM 2424 C CA . LYS B 1 131 ? -13.273 21.953 14.219 1 93.19 131 LYS B CA 1
ATOM 2425 C C . LYS B 1 131 ? -13.172 20.438 14.117 1 93.19 131 LYS B C 1
ATOM 2427 O O . LYS B 1 131 ? -12.891 19.906 13.039 1 93.19 131 LYS B O 1
ATOM 2432 N N . ALA B 1 132 ? -13.25 19.828 15.25 1 92.94 132 ALA B N 1
ATOM 2433 C CA . ALA B 1 132 ? -13.219 18.359 15.297 1 92.94 132 ALA B CA 1
ATOM 2434 C C . ALA B 1 132 ? -14.586 17.781 14.953 1 92.94 132 ALA B C 1
ATOM 2436 O O . ALA B 1 132 ? -15.383 17.484 15.844 1 92.94 132 ALA B O 1
ATOM 2437 N N . ILE B 1 133 ? -14.961 17.672 13.734 1 92.25 133 ILE B N 1
ATOM 2438 C CA . ILE B 1 133 ? -16.203 17.078 13.258 1 92.25 133 ILE B CA 1
ATOM 2439 C C . ILE B 1 133 ? -15.898 16.016 12.203 1 92.25 133 ILE B C 1
ATOM 2441 O O . ILE B 1 133 ? -14.805 15.992 11.633 1 92.25 133 ILE B O 1
ATOM 2445 N N . LYS B 1 134 ? -16.859 15.164 12.039 1 89.38 134 LYS B N 1
ATOM 2446 C CA . LYS B 1 134 ? -16.688 14.148 11.008 1 89.38 134 LYS B CA 1
ATOM 2447 C C . LYS B 1 134 ? -16.484 14.781 9.633 1 89.38 134 LYS B C 1
ATOM 2449 O O . LYS B 1 134 ? -17.25 15.672 9.242 1 89.38 134 LYS B O 1
ATOM 2454 N N . GLY B 1 135 ? -15.484 14.352 8.984 1 91.25 135 GLY B N 1
ATOM 2455 C CA . GLY B 1 135 ? -15.258 14.852 7.637 1 91.25 135 GLY B CA 1
ATOM 2456 C C . GLY B 1 135 ? -14.531 16.188 7.621 1 91.25 135 GLY B C 1
ATOM 2457 O O . GLY B 1 135 ? -14.469 16.844 6.582 1 91.25 135 GLY B O 1
ATOM 2458 N N . HIS B 1 136 ? -13.984 16.594 8.734 1 94.25 136 HIS B N 1
ATOM 2459 C CA . HIS B 1 136 ? -13.289 17.875 8.781 1 94.25 136 HIS B CA 1
ATOM 2460 C C . HIS B 1 136 ? -12.109 17.906 7.812 1 94.25 136 HIS B C 1
ATOM 2462 O O . HIS B 1 136 ? -11.648 16.844 7.367 1 94.25 136 HIS B O 1
ATOM 2468 N N . MET B 1 137 ? -11.68 19.141 7.445 1 95.19 137 MET B N 1
ATOM 2469 C CA . MET B 1 137 ? -10.523 19.375 6.578 1 95.19 137 MET B CA 1
ATOM 2470 C C . MET B 1 137 ? -9.523 20.312 7.254 1 95.19 137 MET B C 1
ATOM 2472 O O . MET B 1 137 ? -9.844 21.453 7.586 1 95.19 137 MET B O 1
ATOM 2476 N N . PRO B 1 138 ? -8.344 19.766 7.535 1 95.25 138 PRO B N 1
ATOM 2477 C CA . PRO B 1 138 ? -7.316 20.656 8.07 1 95.25 138 PRO B CA 1
ATOM 2478 C C . PRO B 1 138 ? -6.863 21.703 7.047 1 95.25 138 PRO B C 1
ATOM 2480 O O . PRO B 1 138 ? -6.77 21.406 5.855 1 95.25 138 PRO B O 1
ATOM 2483 N N . LEU B 1 139 ? -6.566 22.906 7.508 1 93.19 139 LEU B N 1
ATOM 2484 C CA . LEU B 1 139 ? -6.137 24 6.641 1 93.19 139 LEU B CA 1
ATOM 2485 C C . LEU B 1 139 ? -4.68 24.359 6.906 1 93.19 139 LEU B C 1
ATOM 2487 O O . LEU B 1 139 ? -4.141 24.031 7.965 1 93.19 139 LEU B O 1
ATOM 2491 N N . TYR B 1 140 ? -4.09 24.953 5.906 1 90.19 140 TYR B N 1
ATOM 2492 C CA . TYR B 1 140 ? -2.762 25.5 6.129 1 90.19 140 TYR B CA 1
ATOM 2493 C C . TYR B 1 140 ? -2.789 26.547 7.234 1 90.19 140 TYR B C 1
ATOM 2495 O O . TYR B 1 140 ? -3.59 27.484 7.195 1 90.19 140 TYR B O 1
ATOM 2503 N N . ASN B 1 141 ? -1.976 26.344 8.219 1 89.56 141 ASN B N 1
ATOM 2504 C CA . ASN B 1 141 ? -1.84 27.281 9.336 1 89.56 141 ASN B CA 1
ATOM 2505 C C . ASN B 1 141 ? -0.516 28.031 9.273 1 89.56 141 ASN B C 1
ATOM 2507 O O . ASN B 1 141 ? 0.548 27.453 9.492 1 89.56 141 ASN B O 1
ATOM 2511 N N . SER B 1 142 ? -0.585 29.328 9.023 1 85.44 142 SER B N 1
ATOM 2512 C CA . SER B 1 142 ? 0.623 30.125 8.836 1 85.44 142 SER B CA 1
ATOM 2513 C C . SER B 1 142 ? 1.414 30.234 10.141 1 85.44 142 SER B C 1
ATOM 2515 O O . SER B 1 142 ? 2.611 30.531 10.117 1 85.44 142 SER B O 1
ATOM 2517 N N . TYR B 1 143 ? 0.766 29.953 11.281 1 85.75 143 TYR B N 1
ATOM 2518 C CA . TYR B 1 143 ? 1.471 29.984 12.562 1 85.75 143 TYR B CA 1
ATOM 2519 C C . TYR B 1 143 ? 2.242 28.688 12.781 1 85.75 143 TYR B C 1
ATOM 2521 O O . TYR B 1 143 ? 3.115 28.625 13.648 1 85.75 143 TYR B O 1
ATOM 2529 N N . GLY B 1 144 ? 1.827 27.641 12.039 1 88.31 144 GLY B N 1
ATOM 2530 C CA . GLY B 1 144 ? 2.602 26.422 12.086 1 88.31 144 GLY B CA 1
ATOM 2531 C C . GLY B 1 144 ? 2.09 25.422 13.117 1 88.31 144 GLY B C 1
ATOM 2532 O O . GLY B 1 144 ? 2.758 24.438 13.422 1 88.31 144 GLY B O 1
ATOM 2533 N N . LYS B 1 145 ? 0.898 25.719 13.656 1 89 145 LYS B N 1
ATOM 2534 C CA . LYS B 1 145 ? 0.366 24.812 14.68 1 89 145 LYS B CA 1
ATOM 2535 C C . LYS B 1 145 ? -0.556 23.766 14.062 1 89 145 LYS B C 1
ATOM 2537 O O . LYS B 1 145 ? -1.511 24.109 13.359 1 89 145 LYS B O 1
ATOM 2542 N N . TYR B 1 146 ? -0.197 22.469 14.266 1 91.69 146 TYR B N 1
ATOM 2543 C CA . TYR B 1 146 ? -0.999 21.328 13.852 1 91.69 146 TYR B CA 1
ATOM 2544 C C . TYR B 1 146 ? -1.139 20.312 14.984 1 91.69 146 TYR B C 1
ATOM 2546 O O . TYR B 1 146 ? -0.222 20.141 15.789 1 91.69 146 TYR B O 1
ATOM 2554 N N . VAL B 1 147 ? -2.297 19.719 15.023 1 91 147 VAL B N 1
ATOM 2555 C CA . VAL B 1 147 ? -2.535 18.641 15.977 1 91 147 VAL B CA 1
ATOM 2556 C C . VAL B 1 147 ? -2.764 17.328 15.227 1 91 147 VAL B C 1
ATOM 2558 O O . VAL B 1 147 ? -3.521 17.297 14.258 1 91 147 VAL B O 1
ATOM 2561 N N . VAL B 1 148 ? -1.994 16.297 15.586 1 90.75 148 VAL B N 1
ATOM 2562 C CA . VAL B 1 148 ? -2.133 14.977 14.961 1 90.75 148 VAL B CA 1
ATOM 2563 C C . VAL B 1 148 ? -2.689 13.977 15.969 1 90.75 148 VAL B C 1
ATOM 2565 O O . VAL B 1 148 ? -2.197 13.883 17.094 1 90.75 148 VAL B O 1
ATOM 2568 N N . LYS B 1 149 ? -3.719 13.32 15.531 1 87.25 149 LYS B N 1
ATOM 2569 C CA . LYS B 1 149 ? -4.305 12.258 16.344 1 87.25 149 LYS B CA 1
ATOM 2570 C C . LYS B 1 149 ? -3.531 10.953 16.188 1 87.25 149 LYS B C 1
ATOM 2572 O O . LYS B 1 149 ? -3.326 10.484 15.062 1 87.25 149 LYS B O 1
ATOM 2577 N N . LEU B 1 150 ? -2.971 10.375 17.266 1 81.19 150 LEU B N 1
ATOM 2578 C CA . LEU B 1 150 ? -2.215 9.133 17.25 1 81.19 150 LEU B CA 1
ATOM 2579 C C . LEU B 1 150 ? -2.953 8.039 18.016 1 81.19 150 LEU B C 1
ATOM 2581 O O . LEU B 1 150 ? -3.58 8.312 19.047 1 81.19 150 LEU B O 1
ATOM 2585 N N . TYR B 1 151 ? -2.971 6.801 17.344 1 73 151 TYR B N 1
ATOM 2586 C CA . TYR B 1 151 ? -3.52 5.633 18.016 1 73 151 TYR B CA 1
ATOM 2587 C C . TYR B 1 151 ? -2.41 4.68 18.453 1 73 151 TYR B C 1
ATOM 2589 O O . TYR B 1 151 ? -1.451 4.461 17.703 1 73 151 TYR B O 1
ATOM 2597 N N . TRP B 1 152 ? -2.135 4.391 19.641 1 62.97 152 TRP B N 1
ATOM 2598 C CA . TRP B 1 152 ? -1.103 3.465 20.094 1 62.97 152 TRP B CA 1
ATOM 2599 C C . TRP B 1 152 ? -1.724 2.229 20.734 1 62.97 152 TRP B C 1
ATOM 2601 O O . TRP B 1 152 ? -2.83 2.293 21.281 1 62.97 152 TRP B O 1
ATOM 2611 N N . MET B 1 153 ? -1.348 1.029 20.031 1 58.41 153 MET B N 1
ATOM 2612 C CA . MET B 1 153 ? -1.732 -0.236 20.641 1 58.41 153 MET B CA 1
ATOM 2613 C C . MET B 1 153 ? -0.757 -0.62 21.75 1 58.41 153 MET B C 1
ATOM 2615 O O . MET B 1 153 ? 0.454 -0.66 21.531 1 58.41 153 MET B O 1
ATOM 2619 N N . ASP B 1 154 ? -1.011 -0.304 22.875 1 50.31 154 ASP B N 1
ATOM 2620 C CA . ASP B 1 154 ? -0.207 -0.862 23.969 1 50.31 154 ASP B CA 1
ATOM 2621 C C . ASP B 1 154 ? -0.481 -2.354 24.141 1 50.31 154 ASP B C 1
ATOM 2623 O O . ASP B 1 154 ? -1.499 -2.863 23.656 1 50.31 154 ASP B O 1
ATOM 2627 N N . GLN B 1 155 ? 0.55 -3.176 24.375 1 48.62 155 GLN B N 1
ATOM 2628 C CA . GLN B 1 155 ? 0.407 -4.605 24.641 1 48.62 155 GLN B CA 1
ATOM 2629 C C . GLN B 1 155 ? -0.979 -4.926 25.188 1 48.62 155 GLN B C 1
ATOM 2631 O O . GLN B 1 155 ? -1.541 -5.984 24.891 1 48.62 155 GLN B O 1
ATOM 2636 N N . GLN B 1 156 ? -1.576 -4.215 26.094 1 44.22 156 GLN B N 1
ATOM 2637 C CA . GLN B 1 156 ? -2.752 -4.59 26.875 1 44.22 156 GLN B CA 1
ATOM 2638 C C . GLN B 1 156 ? -3.986 -3.822 26.406 1 44.22 156 GLN B C 1
ATOM 2640 O O . GLN B 1 156 ? -5.117 -4.277 26.594 1 44.22 156 GLN B O 1
ATOM 2645 N N . THR B 1 157 ? -3.854 -2.428 26 1 42.56 157 THR B N 1
ATOM 2646 C CA . THR B 1 157 ? -5.055 -1.646 25.734 1 42.56 157 THR B CA 1
ATOM 2647 C C . THR B 1 157 ? -4.848 -0.753 24.516 1 42.56 157 THR B C 1
ATOM 2649 O O . THR B 1 157 ? -3.719 -0.358 24.203 1 42.56 157 THR B O 1
ATOM 2652 N N . MET B 1 158 ? -5.781 -0.783 23.625 1 48.84 158 MET B N 1
ATOM 2653 C CA . MET B 1 158 ? -5.82 0.142 22.484 1 48.84 158 MET B CA 1
ATOM 2654 C C . MET B 1 158 ? -6.16 1.554 22.953 1 48.84 158 MET B C 1
ATOM 2656 O O . MET B 1 158 ? -7.078 1.745 23.75 1 48.84 158 MET B O 1
ATOM 2660 N N . GLY B 1 159 ? -5.129 2.555 23.094 1 42.5 159 GLY B N 1
ATOM 2661 C CA . GLY B 1 159 ? -5.461 3.932 23.438 1 42.5 159 GLY B CA 1
ATOM 2662 C C . GLY B 1 159 ? -5.258 4.891 22.266 1 42.5 159 GLY B C 1
ATOM 2663 O O . GLY B 1 159 ? -4.738 4.504 21.219 1 42.5 159 GLY B O 1
ATOM 2664 N N . SER B 1 160 ? -6.094 5.891 22.141 1 46.06 160 SER B N 1
ATOM 2665 C CA . SER B 1 160 ? -5.941 6.961 21.156 1 46.06 160 SER B CA 1
ATOM 2666 C C . SER B 1 160 ? -5.48 8.25 21.812 1 46.06 160 SER B C 1
ATOM 2668 O O . SER B 1 160 ? -5.789 8.508 22.984 1 46.06 160 SER B O 1
ATOM 2670 N N . GLY B 1 161 ? -4.391 8.828 21.438 1 43.56 161 GLY B N 1
ATOM 2671 C CA . GLY B 1 161 ? -3.949 10.125 21.938 1 43.56 161 GLY B CA 1
ATOM 2672 C C . GLY B 1 161 ? -3.639 11.109 20.828 1 43.56 161 GLY B C 1
ATOM 2673 O O . GLY B 1 161 ? -3.75 10.781 19.641 1 43.56 161 GLY B O 1
ATOM 2674 N N . GLU B 1 162 ? -3.803 12.398 21.078 1 44 162 GLU B N 1
ATOM 2675 C CA . GLU B 1 162 ? -3.514 13.492 20.156 1 44 162 GLU B CA 1
ATOM 2676 C C . GLU B 1 162 ? -2.184 14.156 20.484 1 44 162 GLU B C 1
ATOM 2678 O O . GLU B 1 162 ? -1.801 14.25 21.656 1 44 162 GLU B O 1
ATOM 2683 N N . ARG B 1 163 ? -1.294 14.25 19.656 1 41.97 163 ARG B N 1
ATOM 2684 C CA . ARG B 1 163 ? -0.093 15.055 19.844 1 41.97 163 ARG B CA 1
ATOM 2685 C C . ARG B 1 163 ? -0.115 16.281 18.938 1 41.97 163 ARG B C 1
ATOM 2687 O O . ARG B 1 163 ? -0.434 16.188 17.75 1 41.97 163 ARG B O 1
ATOM 2694 N N . SER B 1 164 ? -0.079 17.453 19.578 1 38.75 164 SER B N 1
ATOM 2695 C CA . SER B 1 164 ? 0.114 18.703 18.828 1 38.75 164 SER B CA 1
ATOM 2696 C C . SER B 1 164 ? 1.569 18.875 18.406 1 38.75 164 SER B C 1
ATOM 2698 O O . SER B 1 164 ? 2.48 18.453 19.125 1 38.75 164 SER B O 1
ATOM 2700 N N . GLY B 1 165 ? 1.779 19.016 17.141 1 39.56 165 GLY B N 1
ATOM 2701 C CA . GLY B 1 165 ? 3.143 19.266 16.703 1 39.56 165 GLY B CA 1
ATOM 2702 C C . GLY B 1 165 ? 3.256 20.453 15.758 1 39.56 165 GLY B C 1
ATOM 2703 O O . GLY B 1 165 ? 2.258 20.891 15.18 1 39.56 165 GLY B O 1
ATOM 2704 N N . ALA B 1 166 ? 4.434 21.172 15.875 1 39.03 166 ALA B N 1
ATOM 2705 C CA . ALA B 1 166 ? 4.75 22.266 14.969 1 39.03 166 ALA B CA 1
ATOM 2706 C C . ALA B 1 166 ? 5.191 21.75 13.602 1 39.03 166 ALA B C 1
ATOM 2708 O O . ALA B 1 166 ? 5.957 20.781 13.523 1 39.03 166 ALA B O 1
ATOM 2709 N N . MET B 1 167 ? 4.34 22.078 12.609 1 44.16 167 MET B N 1
ATOM 2710 C CA . MET B 1 167 ? 4.812 21.781 11.266 1 44.16 167 MET B CA 1
ATOM 2711 C C . MET B 1 167 ? 5.508 22.984 10.648 1 44.16 167 MET B C 1
ATOM 2713 O O . MET B 1 167 ? 5.07 24.125 10.844 1 44.16 167 MET B O 1
#

Sequence (334 aa):
EADINAEKWDAGKVGKEKDKAGKSPVLHVFEDPEGKIELPPSLKVNSWKRFQLKPLLFQVPVVVKNENWFDLFSANEHLLGSELMRWIISEICAVWRIYNVNVLTNEGKTNTNETSIFSWKPWEHIYALCKAIKGHMPLYNSYGKYVVKLYWMDQQTMGSGERSGAMEADINAEKWDAGKVGKEKDKAGKSPVLHVFEDPEGKIELPPSLKVNSWKRFQLKPLLFQVPVVVKNENWFDLFSANEHLLGSELMRWIISEICAVWRIYNVNVLTNEGKTNTNETSIFSWKPWEHIYALCKAIKGHMPLYNSYGKYVVKLYWMDQQTMGSGERSGAM

Radius of gyration: 27.33 Å; Cα contacts (8 Å, |Δi|>4): 353; chains: 2; bounding box: 44×104×55 Å

Organism: Chelonoidis abingdonii (NCBI:txid106734)

Nearest PDB structures (foldseek):
  6c9f-assembly1_B  TM=3.522E-01  e=1.790E+00  Homo sapiens
  6c9g-assembly1_B  TM=3.542E-01  e=2.175E+00  Homo sapiens
  4cfe-assembly2_B  TM=3.665E-01  e=5.063E+00  Homo sapiens
  4cff-assembly2_B  TM=3.715E-01  e=4.446E+00  Homo sapiens
  6c9f-assembly1_B  TM=3.538E-01  e=1.768E+00  Homo sapiens

Solvent-accessible surface area (backbone atoms only — not comparable to full-atom values): 21270 Å² total; per-residue (Å²): 90,70,66,52,60,67,53,73,58,57,39,56,83,66,68,81,70,79,72,68,88,82,68,70,86,71,84,69,48,32,70,43,89,85,52,78,82,85,67,59,85,79,54,76,82,87,75,90,73,78,85,66,87,49,82,80,58,78,67,77,72,63,70,70,84,55,94,87,57,86,77,67,60,76,87,36,60,89,46,53,79,27,66,66,52,35,50,51,51,44,48,55,52,40,52,41,46,68,57,26,33,70,54,68,69,36,54,84,70,54,68,91,82,62,78,84,78,69,75,56,60,81,59,64,38,38,41,14,88,46,59,66,51,92,86,40,67,37,42,65,45,90,24,18,40,33,33,36,57,43,74,46,75,46,101,86,46,81,48,75,47,72,46,74,41,56,93,90,71,66,51,58,66,54,72,58,58,41,57,83,66,68,81,70,78,70,73,89,81,70,70,85,69,84,70,48,34,72,43,88,85,52,78,81,84,66,59,84,79,53,77,81,88,73,90,74,78,84,66,87,47,83,79,57,77,67,79,73,64,70,68,85,55,92,87,57,84,76,67,60,75,86,36,59,89,46,53,79,27,67,69,52,35,49,52,51,43,49,54,53,40,51,41,44,68,57,26,34,70,55,67,71,37,53,86,69,55,68,91,81,62,78,82,77,70,73,54,59,81,60,66,38,38,42,13,87,46,59,68,51,90,85,42,66,37,44,65,44,92,24,18,40,33,34,36,58,41,74,46,75,47,100,87,48,80,47,76,48,71,46,74,42,56,96

pLDDT: mean 77.73, std 18.31, range [38.75, 95.75]

Foldseek 3Di:
DVCLQPDDQWLPCPDPPPPDDDDDPPPRAHDDPVHDDDDPPVDDDPDDDDDDPDPVPPDFDWPDDDPLDDAPCPVPVVVCVDPVSVVVRVVVVVVQCVQQVVLVVCVVPDDPPDDRDGPDDQQLQKAHPWDNDPPIGHGDRNSQKMKGKDWDDDPVDTDIDIDIDGD/DVCQQPDDQWLPCPDPPPDDDDDDPPLRAHADPVHDDDDPPVDDDPDDDDDAPDPVPPDFDWPDDDPLDDAPCPVPVVVCVDPVSVVVRVVVVVVQCVQQVVLVVCVVPDDPPDDRDGPDDQQLQKAHPWDNDPPIGHGDRNSQKMKGKDWDDDPVDTDIDIDIDGD